Protein AF-A0A2E7IUK5-F1 (afdb_monomer)

Foldseek 3Di:
DQVVLVVVLVVQLVVVCCQQQPFDDQQDLVNLVVQLVVCVVLVNDNVVSVVLSVVRNPWPSAKWKKKKFFDWDPPQVVLVVLVVVLCVVLQVLQVSNNKAWPDKDADDDDDPDDDPDDDDPPGGIMTIIMHRTSVSVSVSCVVQRPDPSVVSNVNTTPDMDIDIGDPDDDDDPDSNVSSVVSVVSSVVVVVVD

pLDDT: mean 91.13, std 7.03, range [60.56, 98.31]

Mean predicted aligned error: 4.93 Å

Sequence (193 aa):
MTLPIWVTAVLCYMLFWLWYARPRRKITLQEADDFLAWATSQGVEPERASGLRDFFAKDDGRDFVMVNLIKLKSPARESGAQLAAYQKIFLGQLLRKAGHPILVARRSGANIEHVNCEQHSDWAAMGAIRYRSRRDLLEILPATLGSEHHQLKLDAVASTIAFPASQWFMLGGPKLAAALATLLLACVAELLI

Radius of gyration: 20.3 Å; Cα contacts (8 Å, |Δi|>4): 237; chains: 1; bounding box: 50×39×60 Å

Structure (mmCIF, N/CA/C/O backbone):
data_AF-A0A2E7IUK5-F1
#
_entry.id   AF-A0A2E7IUK5-F1
#
loop_
_atom_site.group_PDB
_atom_site.id
_atom_site.type_symbol
_atom_site.label_atom_id
_atom_site.label_alt_id
_atom_site.label_comp_id
_atom_site.label_asym_id
_atom_site.label_entity_id
_atom_site.label_seq_id
_atom_site.pdbx_PDB_ins_code
_atom_site.Cartn_x
_atom_site.Cartn_y
_atom_site.Cartn_z
_atom_site.occupancy
_atom_site.B_iso_or_equiv
_atom_site.auth_seq_id
_atom_site.auth_comp_id
_atom_site.auth_asym_id
_atom_site.auth_atom_id
_atom_site.pdbx_PDB_model_num
ATOM 1 N N . MET A 1 1 ? 21.295 2.237 -35.800 1.00 69.69 1 MET A N 1
ATOM 2 C CA . MET A 1 1 ? 22.101 2.186 -34.555 1.00 69.69 1 MET A CA 1
ATOM 3 C C . MET A 1 1 ? 21.181 2.195 -33.324 1.00 69.69 1 MET A C 1
ATOM 5 O O . MET A 1 1 ? 21.416 2.941 -32.386 1.00 69.69 1 MET A O 1
ATOM 9 N N . THR A 1 2 ? 20.133 1.358 -33.307 1.00 89.06 2 THR A N 1
ATOM 10 C CA . THR A 1 2 ? 19.002 1.488 -32.360 1.00 89.06 2 THR A CA 1
ATOM 11 C C . THR A 1 2 ? 18.989 0.425 -31.258 1.00 89.06 2 THR A C 1
ATOM 13 O O . THR A 1 2 ? 18.346 0.613 -30.230 1.00 89.06 2 THR A O 1
ATOM 16 N N . LEU A 1 3 ? 19.776 -0.652 -31.397 1.00 94.44 3 LEU A N 1
ATOM 17 C CA . LEU A 1 3 ? 19.934 -1.693 -30.371 1.00 94.44 3 LEU A CA 1
ATOM 18 C C . LEU A 1 3 ? 20.251 -1.138 -28.962 1.00 94.44 3 LEU A C 1
ATOM 20 O O . LEU A 1 3 ? 19.637 -1.616 -28.007 1.00 94.44 3 LEU A O 1
ATOM 24 N N . PRO A 1 4 ? 21.125 -0.121 -28.788 1.00 96.56 4 PRO A N 1
ATOM 25 C CA . PRO A 1 4 ? 21.388 0.444 -27.464 1.00 96.56 4 PRO A CA 1
ATOM 26 C C . PRO A 1 4 ? 20.149 1.056 -26.795 1.00 96.56 4 PRO A C 1
ATOM 28 O O . PRO A 1 4 ? 19.997 0.917 -25.585 1.00 96.56 4 PRO A O 1
ATOM 31 N N . ILE A 1 5 ? 19.243 1.682 -27.560 1.00 96.62 5 ILE A N 1
ATOM 32 C CA . ILE A 1 5 ? 17.997 2.268 -27.031 1.00 96.62 5 ILE A CA 1
ATOM 33 C C . ILE A 1 5 ? 17.138 1.172 -26.403 1.00 96.62 5 ILE A C 1
ATOM 35 O O . ILE A 1 5 ? 16.718 1.279 -25.250 1.00 96.62 5 ILE A O 1
ATOM 39 N N . TRP A 1 6 ? 16.924 0.092 -27.151 1.00 97.56 6 TRP A N 1
ATOM 40 C CA . TRP A 1 6 ? 16.094 -1.027 -26.722 1.00 97.56 6 TRP A CA 1
ATOM 41 C C . TRP A 1 6 ? 16.699 -1.775 -25.531 1.00 97.56 6 TRP A C 1
ATOM 43 O O . TRP A 1 6 ? 15.984 -2.089 -24.579 1.00 97.56 6 TRP A O 1
ATOM 53 N N . VAL A 1 7 ? 18.020 -1.991 -25.525 1.00 97.94 7 VAL A N 1
ATOM 54 C CA . VAL A 1 7 ? 18.728 -2.575 -24.372 1.00 97.94 7 VAL A CA 1
ATOM 55 C C . VAL A 1 7 ? 18.556 -1.696 -23.132 1.00 97.94 7 VAL A C 1
ATOM 57 O O . VAL A 1 7 ? 18.185 -2.205 -22.073 1.00 97.94 7 VAL A O 1
ATOM 60 N N . THR A 1 8 ? 18.754 -0.380 -23.251 1.00 97.25 8 THR A N 1
ATOM 61 C CA . THR A 1 8 ? 18.563 0.550 -22.130 1.00 97.25 8 THR A CA 1
ATOM 62 C C . THR A 1 8 ? 17.119 0.532 -21.625 1.00 97.25 8 THR A C 1
ATOM 64 O O . THR A 1 8 ? 16.906 0.454 -20.416 1.00 97.25 8 THR A O 1
ATOM 67 N N . ALA A 1 9 ? 16.121 0.521 -22.511 1.00 97.81 9 ALA A N 1
ATOM 68 C CA . ALA A 1 9 ? 14.712 0.462 -22.119 1.00 97.81 9 ALA A CA 1
ATOM 69 C C . ALA A 1 9 ? 14.380 -0.812 -21.321 1.00 97.81 9 ALA A C 1
ATOM 71 O O . ALA A 1 9 ? 13.738 -0.737 -20.268 1.00 97.81 9 ALA A O 1
ATOM 72 N N . VAL A 1 10 ? 14.875 -1.971 -21.774 1.00 97.88 10 VAL A N 1
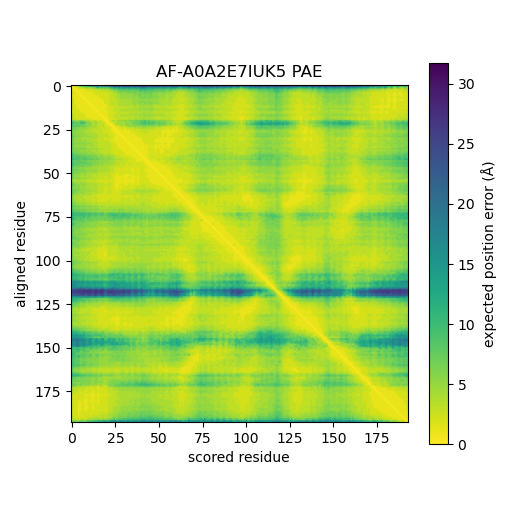ATOM 73 C CA . VAL A 1 10 ? 14.720 -3.251 -21.064 1.00 97.88 10 VAL A CA 1
ATOM 74 C C . VAL A 1 10 ? 15.382 -3.198 -19.689 1.00 97.88 10 VAL A C 1
ATOM 76 O O . VAL A 1 10 ? 14.762 -3.594 -18.702 1.00 97.88 10 VAL A O 1
ATOM 79 N N . LEU A 1 11 ? 16.607 -2.671 -19.592 1.00 98.00 11 LEU A N 1
ATOM 80 C CA . LEU A 1 11 ? 17.315 -2.542 -18.315 1.00 98.00 11 LEU A CA 1
ATOM 81 C C . LEU A 1 11 ? 16.581 -1.607 -17.342 1.00 98.00 11 LEU A C 1
ATOM 83 O O . LEU A 1 11 ? 16.433 -1.945 -16.166 1.00 98.00 11 LEU A O 1
ATOM 87 N N . CYS A 1 12 ? 16.067 -0.472 -17.823 1.00 97.56 12 CYS A N 1
ATOM 88 C CA . CYS A 1 12 ? 15.278 0.461 -17.018 1.00 97.56 12 CYS A CA 1
ATOM 89 C C . CYS A 1 12 ? 14.005 -0.196 -16.470 1.00 97.56 12 CYS A C 1
ATOM 91 O O . CYS A 1 12 ? 13.731 -0.108 -15.269 1.00 97.56 12 CYS A O 1
ATOM 93 N N . TYR A 1 13 ? 13.245 -0.892 -17.320 1.00 97.81 13 TYR A N 1
ATOM 94 C CA . TYR A 1 13 ? 12.043 -1.593 -16.875 1.00 97.81 13 TYR A CA 1
ATOM 95 C C . TYR A 1 13 ? 12.373 -2.748 -15.920 1.00 97.81 13 TYR A C 1
ATOM 97 O O . TYR A 1 13 ? 11.686 -2.932 -14.914 1.00 97.81 13 TYR A O 1
ATOM 105 N N . MET A 1 14 ? 13.452 -3.492 -16.174 1.00 97.00 14 MET A N 1
ATOM 106 C CA . MET A 1 14 ? 13.904 -4.573 -15.298 1.00 97.00 14 MET A CA 1
ATOM 107 C C . MET A 1 14 ? 14.284 -4.051 -13.907 1.00 97.00 14 MET A C 1
ATOM 109 O O . MET A 1 14 ? 13.892 -4.653 -12.907 1.00 97.00 14 MET A O 1
ATOM 113 N N . LEU A 1 15 ? 14.976 -2.910 -13.818 1.00 96.56 15 LEU A N 1
ATOM 114 C CA . LEU A 1 15 ? 15.301 -2.272 -12.540 1.00 96.56 15 LEU A CA 1
ATOM 115 C C . LEU A 1 15 ? 14.032 -1.868 -11.774 1.00 96.56 15 LEU A C 1
ATOM 117 O O . LEU A 1 15 ? 13.905 -2.160 -10.582 1.00 96.56 15 LEU A O 1
ATOM 121 N N . PHE A 1 16 ? 13.064 -1.259 -12.466 1.00 96.94 16 PHE A N 1
ATOM 122 C CA . PHE A 1 16 ? 11.757 -0.949 -11.888 1.00 96.94 16 PHE A CA 1
ATOM 123 C C . PHE A 1 16 ? 11.044 -2.216 -11.394 1.00 96.94 16 PHE A C 1
ATOM 125 O O . PHE A 1 16 ? 10.543 -2.247 -10.270 1.00 96.94 16 PHE A O 1
ATOM 132 N N . TRP A 1 17 ? 11.020 -3.280 -12.197 1.00 95.56 17 TRP A N 1
ATOM 133 C CA . TRP A 1 17 ? 10.357 -4.535 -11.854 1.00 95.56 17 TRP A CA 1
ATOM 134 C C . TRP A 1 17 ? 11.004 -5.208 -10.637 1.00 95.56 17 TRP A C 1
ATOM 136 O O . TRP A 1 17 ? 10.296 -5.655 -9.731 1.00 95.56 17 TRP A O 1
ATOM 146 N N . LEU A 1 18 ? 12.338 -5.209 -10.556 1.00 94.44 18 LEU A N 1
ATOM 147 C CA . LEU A 1 18 ? 13.094 -5.721 -9.408 1.00 94.44 18 LEU A CA 1
ATOM 148 C C . LEU A 1 18 ? 12.822 -4.928 -8.124 1.00 94.44 18 LEU A C 1
ATOM 150 O O . LEU A 1 18 ? 12.870 -5.485 -7.029 1.00 94.44 18 LEU A O 1
ATOM 154 N N . TRP A 1 19 ? 12.508 -3.641 -8.220 1.00 94.44 19 TRP A N 1
ATOM 155 C CA . TRP A 1 19 ? 12.054 -2.874 -7.064 1.00 94.44 19 TRP A CA 1
ATOM 156 C C . TRP A 1 19 ? 10.575 -3.154 -6.734 1.00 94.44 19 TRP A C 1
ATOM 158 O O . TRP A 1 19 ? 10.229 -3.419 -5.579 1.00 94.44 19 TRP A O 1
ATOM 168 N N . TYR A 1 20 ? 9.697 -3.154 -7.739 1.00 94.62 20 TYR A N 1
ATOM 169 C CA . TYR A 1 20 ? 8.245 -3.146 -7.549 1.00 94.62 20 TYR A CA 1
ATOM 170 C C . TYR A 1 20 ? 7.632 -4.527 -7.265 1.00 94.62 20 TYR A C 1
ATOM 172 O O . TYR A 1 20 ? 6.679 -4.649 -6.489 1.00 94.62 20 TYR A O 1
ATOM 180 N N . ALA A 1 21 ? 8.149 -5.572 -7.912 1.00 89.81 21 ALA A N 1
ATOM 181 C CA . ALA A 1 21 ? 7.545 -6.904 -7.957 1.00 89.81 21 ALA A CA 1
ATOM 182 C C . ALA A 1 21 ? 8.407 -8.004 -7.327 1.00 89.81 21 ALA A C 1
ATOM 184 O O . ALA A 1 21 ? 7.936 -9.135 -7.216 1.00 89.81 21 ALA A O 1
ATOM 185 N N . ARG A 1 22 ? 9.642 -7.696 -6.910 1.00 88.94 22 ARG A N 1
ATOM 186 C CA . ARG A 1 22 ? 10.551 -8.693 -6.336 1.00 88.94 22 ARG A CA 1
ATOM 187 C C . ARG A 1 22 ? 9.910 -9.404 -5.137 1.00 88.94 22 ARG A C 1
ATOM 189 O O . ARG A 1 22 ? 9.562 -8.731 -4.160 1.00 88.94 22 ARG A O 1
ATOM 196 N N . PRO A 1 23 ? 9.810 -10.747 -5.179 1.00 86.38 23 PRO A N 1
ATOM 197 C CA . PRO A 1 23 ? 9.332 -11.533 -4.055 1.00 86.38 23 PRO A CA 1
ATOM 198 C C . PRO A 1 23 ? 10.179 -11.295 -2.807 1.00 86.38 23 PRO A C 1
ATOM 200 O O . PRO A 1 23 ? 11.403 -11.143 -2.870 1.00 86.38 23 PRO A O 1
ATOM 203 N N . ARG A 1 24 ? 9.515 -11.273 -1.656 1.00 92.62 24 ARG A N 1
ATOM 204 C CA . ARG A 1 24 ? 10.144 -11.113 -0.343 1.00 92.62 24 ARG A CA 1
ATOM 205 C C . ARG A 1 24 ? 10.179 -12.459 0.372 1.00 92.62 24 ARG A C 1
ATOM 207 O O . ARG A 1 24 ? 9.406 -13.359 0.051 1.00 92.62 24 ARG A O 1
ATOM 214 N N . ARG A 1 25 ? 11.078 -12.597 1.353 1.00 94.19 25 ARG A N 1
ATOM 215 C CA . ARG A 1 25 ? 11.105 -13.777 2.225 1.00 94.19 25 ARG A CA 1
ATOM 216 C C . ARG A 1 25 ? 9.781 -13.861 2.980 1.00 94.19 25 ARG A C 1
ATOM 218 O O . ARG A 1 25 ? 9.426 -12.899 3.667 1.00 94.19 25 ARG A O 1
ATOM 225 N N . LYS A 1 26 ? 9.113 -15.010 2.888 1.00 96.12 26 LYS A N 1
ATOM 226 C CA . LYS A 1 26 ? 7.876 -15.281 3.626 1.00 96.12 26 LYS A CA 1
ATOM 227 C C . LYS A 1 26 ? 8.079 -15.145 5.127 1.00 96.12 26 LYS A C 1
ATOM 229 O O . LYS A 1 26 ? 9.169 -15.456 5.608 1.00 96.12 26 LYS A O 1
ATOM 234 N N . ILE A 1 27 ? 7.074 -14.645 5.834 1.00 97.44 27 ILE A N 1
ATOM 235 C CA . ILE A 1 27 ? 7.056 -14.579 7.300 1.00 97.44 27 ILE A CA 1
ATOM 236 C C . ILE A 1 27 ? 7.058 -15.996 7.879 1.00 97.44 27 ILE A C 1
ATOM 238 O O . ILE A 1 27 ? 6.288 -16.850 7.442 1.00 97.44 27 ILE A O 1
ATOM 242 N N . THR A 1 28 ? 7.971 -16.265 8.813 1.00 97.19 28 THR A N 1
ATOM 243 C CA . THR A 1 28 ? 8.010 -17.533 9.549 1.00 97.19 28 THR A CA 1
ATOM 244 C C . THR A 1 28 ? 6.999 -17.512 10.691 1.00 97.19 28 THR A C 1
ATOM 246 O O . THR A 1 28 ? 6.595 -16.449 11.158 1.00 97.19 28 THR A O 1
ATOM 249 N N . LEU A 1 29 ? 6.611 -18.692 11.182 1.00 96.88 29 LEU A N 1
ATOM 250 C CA . LEU A 1 29 ? 5.745 -18.783 12.361 1.00 96.88 29 LEU A CA 1
ATOM 251 C C . LEU A 1 29 ? 6.373 -18.086 13.573 1.00 96.88 29 LEU A C 1
ATOM 253 O O . LEU A 1 29 ? 5.691 -17.313 14.231 1.00 96.88 29 LEU A O 1
ATOM 257 N N . GLN A 1 30 ? 7.684 -18.258 13.772 1.00 97.44 30 GLN A N 1
ATOM 258 C CA . GLN A 1 30 ? 8.420 -17.562 14.827 1.00 97.44 30 GLN A CA 1
ATOM 259 C C . GLN A 1 30 ? 8.288 -16.040 14.706 1.00 97.44 30 GLN A C 1
ATOM 261 O O . GLN A 1 30 ? 7.939 -15.385 15.673 1.00 97.44 30 GLN A O 1
ATOM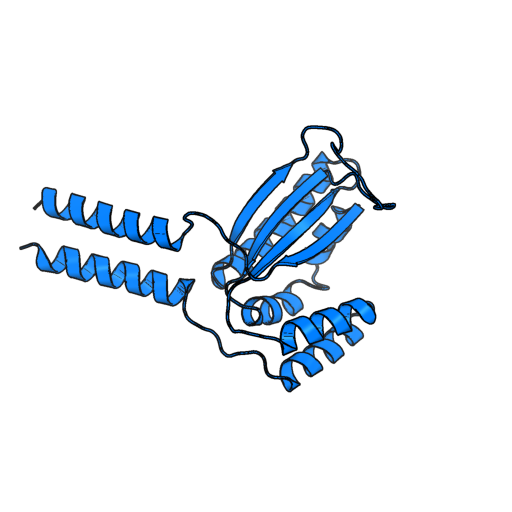 266 N N . GLU A 1 31 ? 8.493 -15.470 13.514 1.00 97.25 31 GLU A N 1
ATOM 267 C CA . GLU A 1 31 ? 8.367 -14.020 13.312 1.00 97.25 31 GLU A CA 1
ATOM 268 C C . GLU A 1 31 ? 6.929 -13.518 13.547 1.00 97.25 31 GLU A C 1
ATOM 270 O O . GLU A 1 31 ? 6.732 -12.379 13.971 1.00 97.25 31 GLU A O 1
ATOM 275 N N . ALA A 1 32 ? 5.917 -14.344 13.265 1.00 97.06 32 ALA A N 1
ATOM 276 C CA . ALA A 1 32 ? 4.523 -14.019 13.558 1.00 97.06 32 ALA A CA 1
ATOM 277 C C . ALA A 1 32 ? 4.225 -14.074 15.070 1.00 97.06 32 ALA A C 1
ATOM 279 O O . ALA A 1 32 ? 3.499 -13.221 15.581 1.00 97.06 32 ALA A O 1
ATOM 280 N N . ASP A 1 33 ? 4.803 -15.037 15.787 1.00 97.56 33 ASP A N 1
ATOM 281 C CA . ASP A 1 33 ? 4.674 -15.162 17.242 1.00 97.56 33 ASP A CA 1
ATOM 282 C C . ASP A 1 33 ? 5.441 -14.042 17.971 1.00 97.56 33 ASP A C 1
ATOM 284 O O . ASP A 1 33 ? 4.923 -13.444 18.916 1.00 97.56 33 ASP A O 1
ATOM 288 N N . ASP A 1 34 ? 6.616 -13.659 17.466 1.00 96.31 34 ASP A N 1
ATOM 289 C CA . ASP A 1 34 ? 7.377 -12.499 17.942 1.00 96.31 34 ASP A CA 1
ATOM 290 C C . ASP A 1 34 ? 6.565 -11.205 17.768 1.00 96.31 34 ASP A C 1
ATOM 292 O O . ASP A 1 34 ? 6.541 -10.342 18.651 1.00 96.31 34 ASP A O 1
ATOM 296 N N . PHE A 1 35 ? 5.846 -11.075 16.645 1.00 94.69 35 PHE A N 1
ATOM 297 C CA . PHE A 1 35 ? 4.943 -9.949 16.424 1.00 94.69 35 PHE A CA 1
ATOM 298 C C . PHE A 1 35 ? 3.795 -9.921 17.432 1.00 94.69 35 PHE A C 1
ATOM 300 O O . PHE A 1 35 ? 3.448 -8.843 17.908 1.00 94.69 35 PHE A O 1
ATOM 307 N N . LEU A 1 36 ? 3.203 -11.072 17.764 1.00 95.81 36 LEU A N 1
ATOM 308 C CA . LEU A 1 36 ? 2.146 -11.151 18.772 1.00 95.81 36 LEU A CA 1
ATOM 309 C C . LEU A 1 36 ? 2.649 -10.651 20.127 1.00 95.81 36 LEU A C 1
ATOM 311 O O . LEU A 1 36 ? 2.027 -9.769 20.715 1.00 95.81 36 LEU A O 1
ATOM 315 N N . ALA A 1 37 ? 3.802 -11.154 20.577 1.00 95.31 37 ALA A N 1
ATOM 316 C CA . ALA A 1 37 ? 4.419 -10.722 21.828 1.00 95.31 37 ALA A CA 1
ATOM 317 C C . ALA A 1 37 ? 4.685 -9.209 21.834 1.00 95.31 37 ALA A C 1
ATOM 319 O O . ALA A 1 37 ? 4.345 -8.510 22.794 1.00 95.31 37 ALA A O 1
ATOM 320 N N . TRP A 1 38 ? 5.226 -8.681 20.731 1.00 93.88 38 TRP A N 1
ATOM 321 C CA . TRP A 1 38 ? 5.422 -7.247 20.564 1.00 93.88 38 TRP A CA 1
ATOM 322 C C . TRP A 1 38 ? 4.093 -6.480 20.614 1.00 93.88 38 TRP A C 1
ATOM 324 O O . TRP A 1 38 ? 3.970 -5.533 21.386 1.00 93.88 38 TRP A O 1
ATOM 334 N N . ALA A 1 39 ? 3.072 -6.892 19.865 1.00 92.31 39 ALA A N 1
ATOM 335 C CA . ALA A 1 39 ? 1.783 -6.207 19.811 1.00 92.31 39 ALA A CA 1
ATOM 336 C C . ALA A 1 39 ? 1.101 -6.169 21.189 1.00 92.31 39 ALA A C 1
ATOM 338 O O . ALA A 1 39 ? 0.631 -5.111 21.613 1.00 92.31 39 ALA A O 1
ATOM 339 N N . THR A 1 40 ? 1.117 -7.281 21.926 1.00 93.12 40 THR A N 1
ATOM 340 C CA . THR A 1 40 ? 0.616 -7.342 23.305 1.00 93.12 40 THR A CA 1
ATOM 341 C C . THR A 1 40 ? 1.387 -6.395 24.226 1.00 93.12 40 THR A C 1
ATOM 343 O O . THR A 1 40 ? 0.767 -5.678 25.009 1.00 93.12 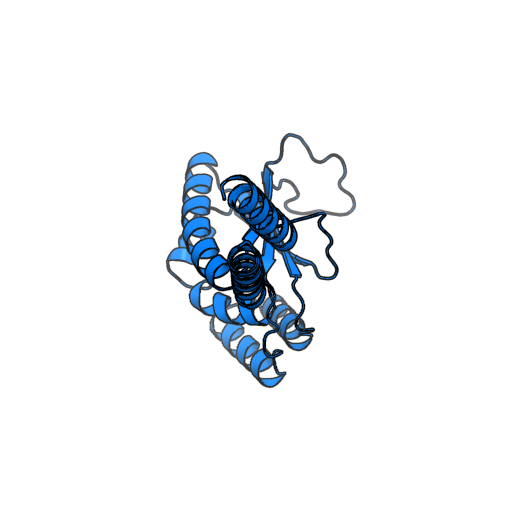40 THR A O 1
ATOM 346 N N . SER A 1 41 ? 2.717 -6.305 24.090 1.00 91.88 41 SER A N 1
ATOM 347 C CA . SER A 1 41 ? 3.535 -5.357 24.870 1.00 91.88 41 SER A CA 1
ATOM 348 C C . SER A 1 41 ? 3.182 -3.887 24.603 1.00 91.88 41 SER A C 1
ATOM 350 O O . SER A 1 41 ? 3.348 -3.042 25.476 1.00 91.88 41 SER A O 1
ATOM 352 N N . GLN A 1 42 ? 2.667 -3.585 23.406 1.00 89.50 42 GLN A N 1
ATOM 353 C CA . GLN A 1 42 ? 2.225 -2.249 22.999 1.00 89.50 42 GLN A CA 1
ATOM 354 C C . GLN A 1 42 ? 0.760 -1.955 23.371 1.00 89.50 42 GLN A C 1
ATOM 356 O O . GLN A 1 42 ? 0.215 -0.937 22.946 1.00 89.50 42 GLN A O 1
ATOM 361 N N . GLY A 1 43 ? 0.089 -2.839 24.119 1.00 89.75 43 GLY A N 1
ATOM 362 C CA . GLY A 1 43 ? -1.315 -2.657 24.502 1.00 89.75 43 GLY A CA 1
ATOM 363 C C . GLY A 1 43 ? -2.299 -2.830 23.342 1.00 89.75 43 GLY A C 1
ATOM 364 O O . GLY A 1 43 ? -3.416 -2.313 23.386 1.00 89.75 43 GLY A O 1
ATOM 365 N N . VAL A 1 44 ? -1.906 -3.530 22.272 1.00 89.25 44 VAL A N 1
ATOM 366 C CA . VAL A 1 44 ? -2.841 -3.922 21.214 1.00 89.25 44 VAL A CA 1
ATOM 367 C C . VAL A 1 44 ? -3.845 -4.909 21.807 1.00 89.25 44 VAL A C 1
ATOM 369 O O . VAL A 1 44 ? -3.452 -5.895 22.423 1.00 89.25 44 VAL A O 1
ATOM 372 N N . GLU A 1 45 ? -5.134 -4.639 21.597 1.00 92.38 45 GLU A N 1
ATOM 373 C CA . GLU A 1 45 ? -6.228 -5.517 22.025 1.00 92.38 45 GLU A CA 1
ATOM 374 C C . GLU A 1 45 ? -5.973 -6.992 21.603 1.00 92.38 45 GLU A C 1
ATOM 376 O O . GLU A 1 45 ? -5.534 -7.215 20.466 1.00 92.38 45 GLU A O 1
ATOM 381 N N . PRO A 1 46 ? -6.169 -7.980 22.506 1.00 92.50 46 PRO A N 1
ATOM 382 C CA . PRO A 1 46 ? -5.784 -9.378 22.283 1.00 92.50 46 PRO A CA 1
ATOM 383 C C . PRO A 1 46 ? -6.348 -10.038 21.019 1.00 92.50 46 PRO A C 1
ATOM 385 O O . PRO A 1 46 ? -5.595 -10.707 20.307 1.00 92.50 46 PRO A O 1
ATOM 388 N N . GLU A 1 47 ? -7.632 -9.857 20.706 1.00 93.06 47 GLU A N 1
ATOM 389 C CA . GLU A 1 47 ? -8.256 -10.434 19.510 1.00 93.06 47 GLU A CA 1
ATOM 390 C C . GLU A 1 47 ? -7.632 -9.856 18.238 1.00 93.06 47 GLU A C 1
ATOM 392 O O . GLU A 1 47 ? -7.254 -10.594 17.324 1.00 93.06 47 GLU A O 1
ATOM 397 N N . ARG A 1 48 ? -7.426 -8.537 18.197 1.00 91.00 48 ARG A N 1
ATOM 398 C CA . ARG A 1 48 ? -6.740 -7.850 17.099 1.00 91.00 48 ARG A CA 1
ATOM 399 C C . ARG A 1 48 ? -5.288 -8.300 16.970 1.00 91.00 48 ARG A C 1
ATOM 401 O O . ARG A 1 48 ? -4.811 -8.480 15.849 1.00 91.00 48 ARG A O 1
ATOM 408 N N . ALA A 1 49 ? -4.575 -8.467 18.082 1.00 93.50 49 ALA A N 1
ATOM 409 C CA . ALA A 1 49 ? -3.192 -8.936 18.076 1.00 93.50 49 ALA A CA 1
ATOM 410 C C . ALA A 1 49 ? -3.097 -10.365 17.514 1.00 93.50 49 ALA A C 1
ATOM 412 O O . ALA A 1 49 ? -2.282 -10.623 16.626 1.00 93.50 49 ALA A O 1
ATOM 413 N N . SER A 1 50 ? -3.991 -11.257 17.952 1.00 95.88 50 SER A N 1
ATOM 414 C CA . SER A 1 50 ? -4.109 -12.630 17.449 1.00 95.88 50 SER A CA 1
ATOM 415 C C . SER A 1 50 ? -4.469 -12.668 15.957 1.00 95.88 50 SER A C 1
ATOM 417 O O . SER A 1 50 ? -3.801 -13.333 15.164 1.00 95.88 50 SER A O 1
ATOM 419 N N . GLY A 1 51 ? -5.446 -11.862 15.529 1.00 95.25 51 GLY A N 1
ATOM 420 C CA . GLY A 1 51 ? -5.836 -11.756 14.122 1.00 95.25 51 GLY A CA 1
ATOM 421 C C . GLY A 1 51 ? -4.702 -11.260 13.216 1.00 95.25 51 GLY A C 1
ATOM 422 O O . GLY A 1 51 ? -4.515 -11.777 12.112 1.00 95.25 51 GLY A O 1
ATOM 423 N N . LEU A 1 52 ? -3.897 -10.298 13.682 1.00 94.31 52 LEU A N 1
ATOM 424 C CA . LEU A 1 52 ? -2.704 -9.841 12.961 1.00 94.31 52 LEU A CA 1
ATOM 425 C C . LEU A 1 52 ? -1.619 -10.919 12.903 1.00 94.31 52 LEU A C 1
ATOM 427 O O . LEU A 1 52 ? -1.018 -11.116 11.846 1.00 94.31 52 LEU A O 1
ATOM 431 N N . ARG A 1 53 ? -1.392 -11.648 14.000 1.00 96.38 53 ARG A N 1
ATOM 432 C CA . ARG A 1 53 ? -0.472 -12.789 14.024 1.00 96.38 53 ARG A CA 1
ATOM 433 C C . ARG A 1 53 ? -0.871 -13.839 12.992 1.00 96.38 53 ARG A C 1
ATOM 435 O O . ARG A 1 53 ? -0.034 -14.257 12.197 1.00 96.38 53 ARG A O 1
ATOM 442 N N . ASP A 1 54 ? -2.144 -14.218 12.935 1.00 97.00 54 ASP A N 1
ATOM 443 C CA . ASP A 1 54 ? -2.640 -15.201 11.967 1.00 97.00 54 ASP A CA 1
ATOM 444 C C . ASP A 1 54 ? -2.560 -14.703 10.523 1.00 97.00 54 ASP A C 1
ATOM 446 O O . ASP A 1 54 ? -2.250 -15.469 9.603 1.00 97.00 54 ASP A O 1
ATOM 450 N N . PHE A 1 55 ? -2.796 -13.408 10.312 1.00 96.75 55 PHE A N 1
ATOM 451 C CA . PHE A 1 55 ? -2.561 -12.773 9.023 1.00 96.75 55 PHE A CA 1
ATOM 452 C C . PHE A 1 55 ? -1.088 -12.883 8.604 1.00 96.75 55 PHE A C 1
ATOM 454 O O . PHE A 1 55 ? -0.809 -13.209 7.449 1.00 96.75 55 PHE A O 1
ATOM 461 N N . PHE A 1 56 ? -0.135 -12.675 9.510 1.00 97.06 56 PHE A N 1
ATOM 462 C CA . PHE A 1 56 ? 1.288 -12.821 9.203 1.00 97.06 56 PHE A CA 1
ATOM 463 C C . PHE A 1 56 ? 1.725 -14.280 9.032 1.00 97.06 56 PHE A C 1
ATOM 465 O O . PHE A 1 56 ? 2.480 -14.574 8.108 1.00 97.06 56 PHE A O 1
ATOM 472 N N . ALA A 1 57 ? 1.197 -15.207 9.831 1.00 97.19 57 ALA A N 1
ATOM 473 C CA . ALA A 1 57 ? 1.497 -16.636 9.734 1.00 97.19 57 ALA A CA 1
ATOM 474 C C . ALA A 1 57 ? 1.070 -17.252 8.387 1.00 97.19 57 ALA A C 1
ATOM 476 O O . ALA A 1 57 ? 1.692 -18.194 7.901 1.00 97.19 57 ALA A O 1
ATOM 477 N N . LYS A 1 58 ? 0.021 -16.709 7.754 1.00 96.12 58 LYS A N 1
ATOM 478 C CA . LYS A 1 58 ? -0.506 -17.170 6.456 1.00 96.12 58 LYS A CA 1
ATOM 479 C C . LYS A 1 58 ? 0.157 -16.489 5.248 1.00 96.12 58 LYS A C 1
ATOM 481 O O . LYS A 1 58 ? -0.486 -16.367 4.205 1.00 96.12 58 LYS A O 1
ATOM 486 N N . ASP A 1 59 ? 1.388 -15.991 5.380 1.00 96.56 59 ASP A N 1
ATOM 487 C CA . ASP A 1 59 ? 2.072 -15.252 4.313 1.00 96.56 59 ASP A CA 1
ATOM 488 C C . ASP A 1 59 ? 2.278 -16.095 3.042 1.00 96.56 59 ASP A C 1
ATOM 490 O O . ASP A 1 59 ? 2.996 -17.098 3.002 1.00 96.56 59 ASP A O 1
ATOM 494 N N . ASP A 1 60 ? 1.647 -15.651 1.962 1.00 93.69 60 ASP A N 1
ATOM 495 C CA . ASP A 1 60 ? 1.723 -16.248 0.633 1.00 93.69 60 ASP A CA 1
ATOM 496 C C . ASP A 1 60 ? 2.784 -15.573 -0.250 1.00 93.69 60 ASP A C 1
ATOM 498 O O . ASP A 1 60 ? 3.043 -16.040 -1.362 1.00 93.69 60 ASP A O 1
ATOM 502 N N . GLY A 1 61 ? 3.437 -14.515 0.247 1.00 92.38 61 GLY A N 1
ATOM 503 C CA . GLY A 1 61 ? 4.414 -13.716 -0.490 1.00 92.38 61 GLY A CA 1
ATOM 504 C C . GLY A 1 61 ? 3.796 -12.833 -1.579 1.00 92.38 61 GLY A C 1
ATOM 505 O O . GLY A 1 61 ? 4.539 -12.265 -2.382 1.00 92.38 61 GLY A O 1
ATOM 506 N N . ARG A 1 62 ? 2.462 -12.730 -1.633 1.00 93.19 62 ARG A N 1
ATOM 507 C CA . ARG A 1 62 ? 1.733 -11.919 -2.614 1.00 93.19 62 ARG A CA 1
ATOM 508 C C . ARG A 1 62 ? 1.421 -10.536 -2.052 1.00 93.19 62 ARG A C 1
ATOM 510 O O . ARG A 1 62 ? 1.550 -10.276 -0.853 1.00 93.19 62 ARG A O 1
ATOM 517 N N . ASP A 1 63 ? 1.017 -9.640 -2.945 1.00 94.62 63 ASP A N 1
ATOM 518 C CA . ASP A 1 63 ? 0.492 -8.350 -2.528 1.00 94.62 63 ASP A CA 1
ATOM 519 C C . ASP A 1 63 ? -0.925 -8.474 -1.966 1.00 94.62 63 ASP A C 1
ATOM 521 O O . ASP A 1 63 ? -1.662 -9.433 -2.203 1.00 94.62 63 ASP A O 1
ATOM 525 N N . PHE A 1 64 ? -1.297 -7.473 -1.182 1.00 96.50 64 PHE A N 1
ATOM 526 C CA . PHE A 1 64 ? -2.638 -7.322 -0.643 1.00 96.50 64 PHE A CA 1
ATOM 527 C C . PHE A 1 64 ? -2.970 -5.835 -0.550 1.00 96.50 64 PHE A C 1
ATOM 529 O O . PHE A 1 64 ? -2.089 -4.969 -0.641 1.00 96.50 64 PHE A O 1
ATOM 536 N N . VAL A 1 65 ? -4.248 -5.535 -0.354 1.00 97.12 65 VAL A N 1
ATOM 537 C CA . VAL A 1 65 ? -4.732 -4.166 -0.196 1.00 97.12 65 VAL A CA 1
ATOM 538 C C . VAL A 1 65 ? -5.284 -3.996 1.203 1.00 97.12 65 VAL A C 1
ATOM 540 O O . VAL A 1 65 ? -6.163 -4.736 1.615 1.00 97.12 65 VAL A O 1
ATOM 543 N N . MET A 1 66 ? -4.799 -3.005 1.939 1.00 97.00 66 MET A N 1
ATOM 544 C CA . MET A 1 66 ? -5.456 -2.573 3.166 1.00 97.00 66 MET A CA 1
ATOM 545 C C . MET A 1 66 ? -6.583 -1.613 2.799 1.00 97.00 66 MET A C 1
ATOM 547 O O . MET A 1 66 ? -6.321 -0.510 2.308 1.00 97.00 66 MET A O 1
ATOM 551 N N . VAL A 1 67 ? -7.821 -2.027 3.043 1.00 96.31 67 VAL A N 1
ATOM 552 C CA . VAL A 1 67 ? -9.005 -1.186 2.868 1.00 96.31 67 VAL A CA 1
ATOM 553 C C . VAL A 1 67 ? -9.284 -0.496 4.189 1.00 96.31 67 VAL A C 1
ATOM 555 O O . VAL A 1 67 ? -9.372 -1.150 5.220 1.00 96.31 67 VAL A O 1
ATOM 558 N N . ASN A 1 68 ? -9.398 0.826 4.156 1.00 94.69 68 ASN A N 1
ATOM 559 C CA . ASN A 1 68 ? -9.657 1.660 5.318 1.00 94.69 68 ASN A CA 1
ATOM 560 C C . ASN A 1 68 ? -10.926 2.464 5.072 1.00 94.69 68 ASN A C 1
ATOM 562 O O . ASN A 1 68 ? -11.019 3.176 4.072 1.00 94.69 68 ASN A O 1
ATOM 566 N N . LEU A 1 69 ? -11.858 2.400 6.012 1.00 92.81 69 LEU A N 1
ATOM 567 C CA . LEU A 1 69 ? -12.976 3.324 6.134 1.00 92.81 69 LEU A CA 1
ATOM 568 C C . LEU A 1 69 ? -12.693 4.240 7.321 1.00 92.81 69 LEU A C 1
ATOM 570 O O . LEU A 1 69 ? -12.248 3.777 8.373 1.00 92.81 69 LEU A O 1
ATOM 574 N N . ILE A 1 70 ? -12.856 5.547 7.129 1.00 91.81 70 ILE A N 1
ATOM 575 C CA . ILE A 1 70 ? -12.397 6.559 8.083 1.00 91.81 70 ILE A CA 1
ATOM 576 C C . ILE A 1 70 ? -13.510 7.571 8.334 1.00 91.81 70 ILE A C 1
ATOM 578 O O . ILE A 1 70 ? -14.077 8.151 7.404 1.00 91.81 70 ILE A O 1
ATOM 582 N N . LYS A 1 71 ? -13.779 7.822 9.614 1.00 91.88 71 LYS A N 1
ATOM 583 C CA . LYS A 1 71 ? -14.570 8.946 10.104 1.00 91.88 71 LYS A CA 1
ATOM 584 C C . LYS A 1 71 ? -13.640 9.907 10.837 1.00 91.88 71 LYS A C 1
ATOM 586 O O . LYS A 1 71 ? -12.906 9.502 11.737 1.00 91.88 71 LYS A O 1
ATOM 591 N N . LEU A 1 72 ? -13.644 11.171 10.429 1.00 91.12 72 LEU A N 1
ATOM 592 C CA . LEU A 1 72 ? -12.833 12.215 11.057 1.00 91.12 72 LEU A CA 1
ATOM 593 C C . LEU A 1 72 ? -13.531 12.767 12.301 1.00 91.12 72 LEU A C 1
ATOM 595 O O . LEU A 1 72 ? -14.761 12.732 12.391 1.00 91.12 72 LEU A O 1
ATOM 599 N N . LYS A 1 73 ? -12.746 13.295 13.241 1.00 92.25 73 LYS A N 1
ATOM 600 C CA . LYS A 1 73 ? -13.269 14.137 14.319 1.00 92.25 73 LYS A CA 1
ATOM 601 C C . LYS A 1 73 ? -13.748 15.482 13.760 1.00 92.25 73 LYS A C 1
ATOM 603 O O . LYS A 1 73 ? -13.392 15.889 12.652 1.00 92.25 73 LYS A O 1
ATOM 608 N N . SER A 1 74 ? -14.589 16.156 14.536 1.00 89.62 74 SER A N 1
ATOM 609 C CA . SER A 1 74 ? -14.979 17.541 14.274 1.00 89.62 74 SER A CA 1
ATOM 610 C C . SER A 1 74 ? -13.969 18.491 14.933 1.00 89.62 74 SER A C 1
ATOM 612 O O . SER A 1 74 ? -13.605 18.234 16.080 1.00 89.62 74 SER A O 1
ATOM 614 N N . PRO A 1 75 ? -13.558 19.590 14.272 1.00 91.69 75 PRO A N 1
ATOM 615 C CA . PRO A 1 75 ? -13.946 20.014 12.925 1.00 91.69 75 PRO A CA 1
ATOM 616 C C . PRO A 1 75 ? -13.185 19.263 11.811 1.00 91.69 75 PRO A C 1
ATOM 618 O O . PRO A 1 75 ? -11.959 19.180 11.793 1.00 91.69 75 PRO A O 1
ATOM 621 N N . ALA A 1 76 ? -13.921 18.781 10.802 1.00 86.75 76 ALA A N 1
ATOM 622 C CA . ALA A 1 76 ? -13.390 17.864 9.785 1.00 86.75 76 ALA A CA 1
ATOM 623 C C . ALA A 1 76 ? -12.228 18.428 8.943 1.00 86.75 76 ALA A C 1
ATOM 625 O O . ALA A 1 76 ? -11.402 17.664 8.443 1.00 86.75 76 ALA A O 1
ATOM 626 N N . ARG A 1 77 ? -12.150 19.754 8.762 1.00 87.81 77 ARG A N 1
ATOM 627 C CA . ARG A 1 77 ? -11.082 20.397 7.978 1.00 87.81 77 ARG A CA 1
ATOM 628 C C . ARG A 1 77 ? -9.717 20.253 8.652 1.00 87.81 77 ARG A C 1
ATOM 630 O O . ARG A 1 77 ? -8.748 19.904 7.983 1.00 87.81 77 ARG A O 1
ATOM 637 N N . GLU A 1 78 ? -9.653 20.504 9.955 1.00 91.19 78 GLU A N 1
ATOM 638 C CA . GLU A 1 78 ? -8.418 20.436 10.745 1.00 91.19 78 GLU A CA 1
ATOM 639 C C . GLU A 1 78 ? -7.981 18.986 10.932 1.00 91.19 78 GLU A C 1
ATOM 641 O O . GLU A 1 78 ? -6.843 18.637 10.615 1.00 91.19 78 GLU A O 1
ATOM 646 N N . SER A 1 79 ? -8.919 18.112 11.307 1.00 90.62 79 SER A N 1
ATOM 647 C CA . SER A 1 79 ? -8.668 16.671 11.379 1.00 90.62 79 SER A CA 1
ATOM 648 C C . SER A 1 79 ? -8.223 16.100 10.028 1.00 90.62 79 SER A C 1
ATOM 650 O O . SER A 1 79 ? -7.321 15.269 9.961 1.00 90.62 79 SER A O 1
ATOM 652 N N . GLY A 1 80 ? -8.788 16.584 8.918 1.00 88.19 80 GLY A N 1
ATOM 653 C CA . GLY A 1 80 ? -8.347 16.212 7.574 1.00 88.19 80 GLY A CA 1
ATOM 654 C C . GLY A 1 80 ? -6.897 16.612 7.285 1.00 88.19 80 GLY A C 1
ATOM 655 O O . GLY A 1 80 ? -6.160 15.832 6.681 1.00 88.19 80 GLY A O 1
ATOM 656 N N . ALA A 1 81 ? -6.463 17.790 7.741 1.00 89.94 81 ALA A N 1
ATOM 657 C CA . ALA A 1 81 ? -5.080 18.244 7.595 1.00 89.94 81 ALA A CA 1
ATOM 658 C C . ALA A 1 81 ? -4.103 17.409 8.443 1.00 89.94 81 ALA A C 1
ATOM 660 O O . ALA A 1 81 ? -3.050 17.010 7.945 1.00 89.94 81 ALA A O 1
ATOM 661 N N . GLN A 1 82 ? -4.473 17.075 9.684 1.00 90.12 82 GLN A N 1
ATOM 662 C CA . GLN A 1 82 ? -3.691 16.185 10.551 1.00 90.12 82 GLN A CA 1
ATOM 663 C C . GLN A 1 82 ? -3.550 14.780 9.948 1.00 90.12 82 GLN A C 1
ATOM 665 O O . GLN A 1 82 ? -2.443 14.239 9.876 1.00 90.12 82 GLN A O 1
ATOM 670 N N . LEU A 1 83 ? -4.647 14.214 9.428 1.00 90.06 83 LEU A N 1
ATOM 671 C CA . LEU A 1 83 ? -4.609 12.916 8.757 1.00 90.06 83 LEU A CA 1
ATOM 672 C C . LEU A 1 83 ? -3.729 12.958 7.502 1.00 90.06 83 LEU A C 1
ATOM 674 O O . LEU A 1 83 ? -2.961 12.026 7.273 1.00 90.06 83 LEU A O 1
ATOM 678 N N . ALA A 1 84 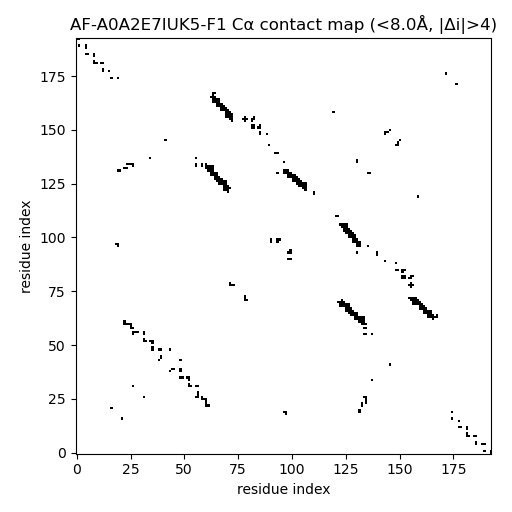? -3.795 14.031 6.711 1.00 88.75 84 ALA A N 1
ATOM 679 C CA . ALA A 1 84 ? -2.946 14.199 5.534 1.00 88.75 84 ALA A CA 1
ATOM 680 C C . ALA A 1 84 ? -1.453 14.286 5.904 1.00 88.75 84 ALA A C 1
ATOM 682 O O . ALA A 1 84 ? -0.612 13.696 5.221 1.00 88.75 84 ALA A O 1
ATOM 683 N N . ALA A 1 85 ? -1.114 14.968 7.003 1.00 89.56 85 ALA A N 1
ATOM 684 C CA . ALA A 1 85 ? 0.254 15.034 7.514 1.00 89.56 85 ALA A CA 1
ATOM 685 C C . ALA A 1 85 ? 0.773 13.646 7.929 1.00 89.56 85 ALA A C 1
ATOM 687 O O . ALA A 1 85 ? 1.861 13.245 7.508 1.00 89.56 85 ALA A O 1
ATOM 688 N N . TYR A 1 86 ? -0.035 12.872 8.661 1.00 88.81 86 TYR A N 1
ATOM 689 C CA . TYR A 1 86 ? 0.270 11.474 8.979 1.00 88.81 86 TYR A CA 1
ATOM 690 C C . TYR A 1 86 ? 0.454 10.626 7.712 1.00 88.81 86 TYR A C 1
ATOM 692 O O . TYR A 1 86 ? 1.453 9.918 7.561 1.00 88.81 86 TYR A O 1
ATOM 700 N N . GLN A 1 87 ? -0.488 10.727 6.769 1.00 89.12 87 GLN A N 1
ATOM 701 C CA . GLN A 1 87 ? -0.463 9.977 5.515 1.00 89.12 87 GLN A CA 1
ATOM 702 C C . GLN A 1 87 ? 0.791 10.272 4.698 1.00 89.12 87 GLN A C 1
ATOM 704 O O . GLN A 1 87 ? 1.361 9.345 4.137 1.00 89.12 87 GLN A O 1
ATOM 709 N N . LYS A 1 88 ? 1.267 11.521 4.653 1.00 88.69 88 LYS A N 1
ATOM 710 C CA . LYS A 1 88 ? 2.501 11.882 3.937 1.00 88.69 88 LYS A CA 1
ATOM 711 C C . LYS A 1 88 ? 3.711 11.099 4.456 1.00 88.69 88 LYS A C 1
ATOM 713 O O . LYS A 1 88 ? 4.497 10.585 3.661 1.00 88.69 88 LYS A O 1
ATO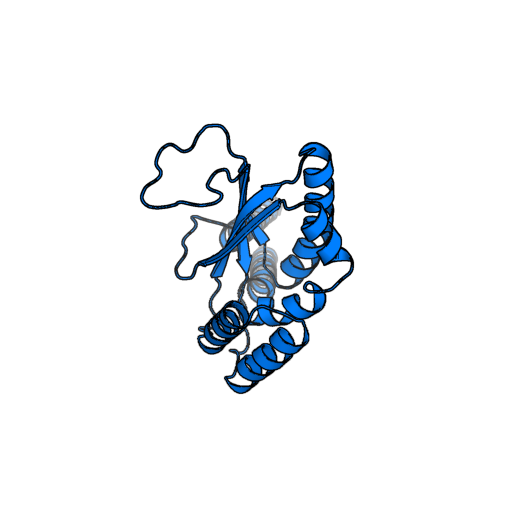M 718 N N . ILE A 1 89 ? 3.844 10.982 5.776 1.00 86.75 89 ILE A N 1
ATOM 719 C CA . ILE A 1 89 ? 4.950 10.262 6.422 1.00 86.75 89 ILE A CA 1
ATOM 720 C C . ILE A 1 89 ? 4.809 8.759 6.176 1.00 86.75 89 ILE A C 1
ATOM 722 O O . ILE A 1 89 ? 5.748 8.104 5.715 1.00 86.75 89 ILE A O 1
ATOM 726 N N . PHE A 1 90 ? 3.611 8.229 6.423 1.00 87.62 90 PHE A N 1
ATOM 727 C CA . PHE A 1 90 ? 3.288 6.821 6.233 1.00 87.62 90 PHE A CA 1
ATOM 728 C C . PHE A 1 90 ? 3.513 6.366 4.779 1.00 87.62 90 PHE A C 1
ATOM 730 O O . PHE A 1 90 ? 4.205 5.379 4.525 1.00 87.62 90 PHE A O 1
ATOM 737 N N . LEU A 1 91 ? 2.994 7.123 3.807 1.00 89.38 91 LEU A N 1
ATOM 738 C CA . LEU A 1 91 ? 3.140 6.833 2.382 1.00 89.38 91 LEU A CA 1
ATOM 739 C C . LEU A 1 91 ? 4.590 6.938 1.912 1.00 89.38 91 LEU A C 1
ATOM 741 O O . LEU A 1 91 ? 4.983 6.183 1.028 1.00 89.38 91 LEU A O 1
ATOM 745 N N . GLY A 1 92 ? 5.406 7.807 2.513 1.00 89.88 92 GLY A N 1
ATOM 746 C CA . GLY A 1 92 ? 6.839 7.863 2.225 1.00 89.88 92 GLY A CA 1
ATOM 747 C C . GLY A 1 92 ? 7.561 6.559 2.581 1.00 89.88 92 GLY A C 1
ATOM 748 O O . GLY A 1 92 ? 8.334 6.035 1.777 1.00 89.88 92 GLY A O 1
ATOM 749 N N . GLN A 1 93 ? 7.283 5.995 3.762 1.00 89.38 93 GLN A N 1
ATOM 750 C CA . GLN A 1 93 ? 7.842 4.699 4.170 1.00 89.38 93 GLN A CA 1
ATOM 751 C C . GLN A 1 93 ? 7.312 3.556 3.299 1.00 89.38 93 GLN A C 1
ATOM 753 O O . GLN A 1 93 ? 8.071 2.682 2.875 1.00 89.38 93 GLN A O 1
ATOM 758 N N . LEU A 1 94 ? 6.016 3.598 2.992 1.00 92.12 94 LEU A N 1
ATOM 759 C CA . LEU A 1 94 ? 5.352 2.601 2.169 1.00 92.12 94 LEU A CA 1
ATOM 760 C C . LEU A 1 94 ? 5.895 2.581 0.732 1.00 92.12 94 LEU A C 1
ATOM 762 O O . LEU A 1 94 ? 6.180 1.506 0.199 1.00 92.12 94 LEU A O 1
ATOM 766 N N . LEU A 1 95 ? 6.099 3.754 0.125 1.00 93.62 95 LEU A N 1
ATOM 767 C CA . LEU A 1 95 ? 6.608 3.882 -1.239 1.00 93.62 95 LEU A CA 1
ATOM 768 C C . LEU A 1 95 ? 8.011 3.295 -1.362 1.00 93.62 95 LEU A C 1
ATOM 770 O O . LEU A 1 95 ? 8.286 2.585 -2.322 1.00 93.62 95 LEU A O 1
ATOM 774 N N . ARG A 1 96 ? 8.881 3.472 -0.360 1.00 92.12 96 ARG A N 1
ATOM 775 C CA . ARG A 1 96 ? 10.208 2.822 -0.341 1.00 92.12 96 ARG A CA 1
ATOM 776 C C . ARG A 1 96 ? 10.119 1.293 -0.416 1.00 92.12 96 ARG A C 1
ATOM 778 O O . ARG A 1 96 ? 11.028 0.659 -0.946 1.00 92.12 96 ARG A O 1
ATOM 785 N N . LYS A 1 97 ? 9.017 0.704 0.060 1.00 93.69 97 LYS A N 1
ATOM 786 C CA . LYS A 1 97 ? 8.709 -0.733 -0.035 1.00 93.69 97 LYS A CA 1
ATOM 787 C C . LYS A 1 97 ? 7.772 -1.083 -1.207 1.00 93.69 97 LYS A C 1
ATOM 789 O O . LYS A 1 97 ? 7.180 -2.159 -1.214 1.00 93.69 97 LYS A O 1
ATOM 794 N N . ALA A 1 98 ? 7.651 -0.196 -2.197 1.00 94.50 98 ALA A N 1
ATOM 795 C CA . ALA A 1 98 ? 6.799 -0.329 -3.383 1.00 94.50 98 ALA A CA 1
ATOM 796 C C . ALA A 1 98 ? 5.291 -0.492 -3.096 1.00 94.50 98 ALA A C 1
ATOM 798 O O . ALA A 1 98 ? 4.538 -1.001 -3.934 1.00 94.50 98 ALA A O 1
ATOM 799 N N . GLY A 1 99 ? 4.832 -0.065 -1.917 1.00 94.56 99 GLY A N 1
ATOM 800 C CA . GLY A 1 99 ? 3.409 0.098 -1.641 1.00 94.56 99 GLY A CA 1
ATOM 801 C C . GLY A 1 99 ? 2.933 1.503 -2.015 1.00 94.56 99 GLY A C 1
ATOM 802 O O . GLY A 1 99 ? 3.713 2.454 -2.041 1.00 94.56 99 GLY A O 1
ATOM 803 N N . HIS A 1 100 ? 1.653 1.643 -2.334 1.00 95.00 100 HIS A N 1
ATOM 804 C CA . HIS A 1 100 ? 1.073 2.913 -2.773 1.00 95.00 100 HIS A CA 1
ATOM 805 C C . HIS A 1 100 ? -0.455 2.892 -2.623 1.00 95.00 100 HIS A C 1
ATOM 807 O O . HIS A 1 100 ? -1.053 1.811 -2.593 1.00 95.00 100 HIS A O 1
ATOM 813 N N . PRO A 1 101 ? -1.119 4.059 -2.550 1.00 94.56 101 PRO A N 1
ATOM 814 C CA . PRO A 1 101 ? -2.570 4.112 -2.661 1.00 94.56 101 PRO A CA 1
ATOM 815 C C . PRO A 1 101 ? -3.019 3.614 -4.039 1.00 94.56 101 PRO A C 1
ATOM 817 O O . PRO A 1 101 ? -2.359 3.872 -5.049 1.00 94.56 101 PRO A O 1
ATOM 820 N N . ILE A 1 102 ? -4.138 2.894 -4.071 1.00 94.50 102 ILE A N 1
ATOM 821 C CA . ILE A 1 102 ? -4.832 2.508 -5.310 1.00 94.50 102 ILE A CA 1
ATOM 822 C C . ILE A 1 102 ? -6.147 3.268 -5.480 1.00 94.50 102 ILE A C 1
ATOM 824 O O . ILE A 1 102 ? -6.562 3.530 -6.602 1.00 94.50 102 ILE A O 1
ATOM 828 N N . LEU A 1 103 ? -6.780 3.650 -4.368 1.00 93.56 103 LEU A N 1
ATOM 829 C CA . LEU A 1 103 ? -8.021 4.410 -4.355 1.00 93.56 103 LEU A CA 1
ATOM 830 C C . LEU A 1 103 ? -8.080 5.263 -3.091 1.00 93.56 103 LEU A C 1
ATOM 832 O O . LEU A 1 103 ? -7.792 4.786 -1.993 1.00 93.56 103 LEU A O 1
ATOM 836 N N . VAL A 1 104 ? -8.489 6.517 -3.251 1.00 92.56 104 VAL A N 1
ATOM 837 C CA . VAL A 1 104 ? -8.889 7.394 -2.152 1.00 92.56 104 VAL A CA 1
ATOM 838 C C . VAL A 1 104 ? -10.192 8.056 -2.568 1.00 92.56 104 VAL A C 1
ATOM 840 O O . VAL A 1 104 ? -10.257 8.673 -3.628 1.00 92.56 104 VAL A O 1
ATOM 843 N N . ALA A 1 105 ? -11.225 7.917 -1.746 1.00 92.19 105 ALA A N 1
ATOM 844 C CA . ALA A 1 105 ? -12.553 8.434 -2.037 1.00 92.19 105 ALA A CA 1
ATOM 845 C C . ALA A 1 105 ? -13.141 9.141 -0.816 1.00 92.19 105 ALA A C 1
ATOM 847 O O . ALA A 1 105 ? -12.856 8.788 0.330 1.00 92.19 105 ALA A O 1
ATOM 848 N N . ARG A 1 106 ? -13.982 10.144 -1.070 1.00 90.25 106 ARG A N 1
ATOM 849 C CA . ARG A 1 106 ? -14.803 10.807 -0.055 1.00 90.25 106 ARG A CA 1
ATOM 850 C C . ARG A 1 106 ? -16.259 10.464 -0.300 1.00 90.25 106 ARG A C 1
ATOM 852 O O . ARG A 1 106 ? -16.682 10.342 -1.447 1.00 90.25 106 ARG A O 1
ATOM 859 N N . ARG A 1 107 ? -17.014 10.326 0.782 1.00 88.00 107 ARG A N 1
ATOM 860 C CA . ARG A 1 107 ? -18.459 10.139 0.724 1.00 88.00 107 ARG A CA 1
ATOM 861 C C . ARG A 1 107 ? -19.115 11.371 0.099 1.00 88.00 107 ARG A C 1
ATOM 863 O O . ARG A 1 107 ? -18.793 12.495 0.475 1.00 88.00 107 ARG A O 1
ATOM 870 N N . SER A 1 108 ? -20.028 11.142 -0.839 1.00 90.38 108 SER A N 1
ATOM 871 C CA . SER A 1 108 ? -20.770 12.191 -1.554 1.00 90.38 108 SER A CA 1
ATOM 872 C C . SER A 1 108 ? -22.269 12.220 -1.233 1.00 90.38 108 SER A C 1
ATOM 874 O O . SER A 1 108 ? -22.958 13.138 -1.660 1.00 90.38 108 SER A O 1
ATOM 876 N N . GLY A 1 109 ? -22.784 11.247 -0.478 1.00 87.62 109 GLY A N 1
ATOM 877 C CA . GLY A 1 109 ? -24.209 11.130 -0.160 1.00 87.62 109 GLY A CA 1
ATOM 878 C C . GLY A 1 109 ? -24.465 10.230 1.044 1.00 87.62 109 GLY A C 1
ATOM 879 O O . GLY A 1 109 ? -23.527 9.863 1.747 1.00 87.62 109 GLY A O 1
ATOM 880 N N . ALA A 1 110 ? -25.726 9.890 1.310 1.00 85.00 110 ALA A N 1
ATOM 881 C CA . ALA A 1 110 ? -26.092 8.924 2.348 1.00 85.00 110 ALA A CA 1
ATOM 882 C C . ALA A 1 110 ? -25.719 7.482 1.948 1.00 85.00 110 ALA A C 1
ATOM 884 O O . ALA A 1 110 ? -25.424 7.209 0.784 1.00 85.00 110 ALA A O 1
ATOM 885 N N . ASN A 1 111 ? -25.738 6.558 2.912 1.00 84.56 111 ASN A N 1
ATOM 886 C CA . ASN A 1 111 ? -25.631 5.133 2.602 1.00 84.56 111 ASN A CA 1
ATOM 887 C C . ASN A 1 111 ? -26.846 4.710 1.770 1.00 84.56 111 ASN A C 1
ATOM 889 O O . ASN A 1 111 ? -27.976 4.988 2.159 1.00 84.56 111 ASN A O 1
ATOM 893 N N . ILE A 1 112 ? -26.601 4.052 0.636 1.00 85.56 112 ILE A N 1
ATOM 894 C CA . ILE A 1 112 ? -27.666 3.540 -0.239 1.00 85.56 112 ILE A CA 1
ATOM 895 C C . ILE A 1 112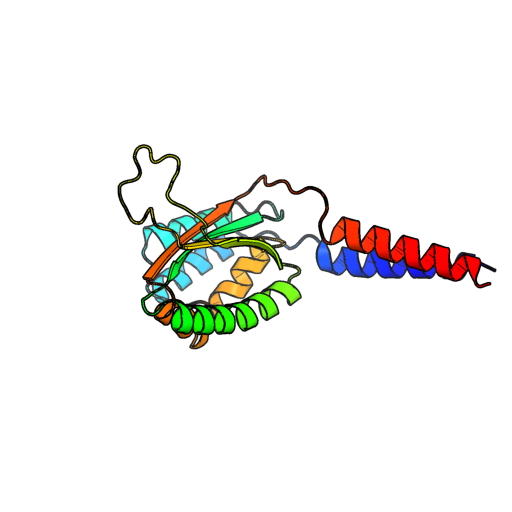 ? -28.309 2.294 0.382 1.00 85.56 112 ILE A C 1
ATOM 897 O O . ILE A 1 112 ? -29.520 2.123 0.315 1.00 85.56 112 ILE A O 1
ATOM 901 N N . GLU A 1 113 ? -27.500 1.447 1.018 1.00 83.31 113 GLU A N 1
ATOM 902 C CA . GLU A 1 113 ? -27.935 0.210 1.657 1.00 83.31 113 GLU A CA 1
ATOM 903 C C . GLU A 1 113 ? -27.200 0.011 2.984 1.00 83.31 113 GLU A C 1
ATOM 905 O O . GLU A 1 113 ? -26.036 0.398 3.138 1.00 83.31 113 GLU A O 1
ATOM 910 N N . HIS A 1 114 ? -27.904 -0.579 3.952 1.00 79.50 114 HIS A N 1
ATOM 911 C CA . HIS A 1 114 ? -27.370 -0.884 5.268 1.00 79.50 114 HIS A CA 1
ATOM 912 C C . HIS A 1 114 ? -28.107 -2.081 5.881 1.00 79.50 114 HIS A C 1
ATOM 914 O O . HIS A 1 114 ? -29.184 -1.931 6.451 1.00 79.50 114 HIS A O 1
ATOM 920 N N . VAL A 1 115 ? -27.542 -3.280 5.734 1.00 81.31 115 VAL A N 1
ATOM 921 C CA . VAL A 1 115 ? -28.139 -4.531 6.227 1.00 81.31 115 VAL A CA 1
ATOM 922 C C . VAL A 1 115 ? -27.267 -5.081 7.350 1.00 81.31 115 VAL A C 1
ATOM 924 O O . VAL A 1 115 ? -26.091 -5.361 7.131 1.00 81.31 115 VAL A O 1
ATOM 927 N N . ASN A 1 116 ? -27.836 -5.223 8.551 1.00 82.19 116 ASN A N 1
ATOM 928 C CA . ASN A 1 116 ? -27.172 -5.778 9.741 1.00 82.19 116 ASN A CA 1
ATOM 929 C C . ASN A 1 116 ? -25.819 -5.125 10.093 1.00 82.19 116 ASN A C 1
ATOM 931 O O . ASN A 1 116 ? -24.896 -5.793 10.556 1.00 82.19 116 ASN A O 1
ATOM 935 N N . CYS A 1 117 ? -25.684 -3.816 9.881 1.00 69.88 117 CYS A N 1
ATOM 936 C CA . CYS A 1 117 ? -24.568 -3.037 10.410 1.00 69.88 117 CYS A CA 1
ATOM 937 C C . CYS A 1 117 ? -25.132 -2.049 11.431 1.00 69.88 117 CYS A C 1
ATOM 939 O O . CYS A 1 117 ? -25.916 -1.175 11.087 1.00 69.88 117 CYS A O 1
ATOM 941 N N . GLU A 1 118 ? -24.781 -2.195 12.705 1.00 62.53 118 GLU A N 1
ATOM 942 C CA . GLU A 1 118 ? -25.404 -1.401 13.777 1.00 62.53 118 GLU A CA 1
ATOM 943 C C . GLU A 1 118 ? -24.490 -0.301 14.340 1.00 62.53 118 GLU A C 1
ATOM 945 O O . GLU A 1 118 ? -24.922 0.487 15.177 1.00 62.53 118 GLU A O 1
ATOM 950 N N . GLN A 1 119 ? -23.240 -0.167 13.866 1.00 60.56 119 GLN A N 1
ATOM 951 C CA . GLN A 1 119 ? -22.304 0.834 14.399 1.00 60.56 119 GLN A CA 1
ATOM 952 C C . GLN A 1 119 ? -21.456 1.543 13.330 1.00 60.56 119 GLN A C 1
ATOM 954 O O . GLN A 1 119 ? -20.866 0.928 12.447 1.00 60.56 119 GLN A O 1
ATOM 959 N N . HIS A 1 120 ? -21.358 2.873 13.464 1.00 62.78 120 HIS A N 1
ATOM 960 C CA . HIS A 1 120 ? -20.442 3.767 12.735 1.00 62.78 120 HIS A CA 1
ATOM 961 C C . HIS A 1 120 ? -20.483 3.707 11.199 1.00 62.78 120 HIS A C 1
ATOM 963 O O . HIS A 1 120 ? -19.477 3.931 10.538 1.00 62.78 120 HIS A O 1
ATOM 969 N N . SER A 1 121 ? -21.661 3.525 10.614 1.00 68.25 121 SER A N 1
ATOM 970 C CA . SER A 1 121 ? -21.865 3.440 9.162 1.00 68.25 121 SER A CA 1
ATOM 971 C C . SER A 1 121 ? -21.646 4.739 8.379 1.00 68.25 121 SER A C 1
ATOM 973 O O . SER A 1 121 ? -21.686 4.744 7.148 1.00 68.25 121 SER A O 1
ATOM 975 N N . ASP A 1 122 ? -21.419 5.854 9.074 1.00 79.12 122 ASP A N 1
ATOM 976 C CA . ASP A 1 122 ? -21.197 7.170 8.475 1.00 79.12 122 ASP A CA 1
ATOM 977 C C . ASP A 1 122 ? -19.721 7.451 8.196 1.00 79.12 122 ASP A C 1
ATOM 979 O O . ASP A 1 122 ? -19.137 8.421 8.690 1.00 79.12 122 ASP A O 1
ATOM 983 N N . TRP A 1 123 ? -19.102 6.572 7.411 1.00 87.94 123 TRP A N 1
ATOM 984 C CA . TRP A 1 123 ? -17.723 6.733 6.963 1.00 87.94 123 TRP A CA 1
ATOM 985 C C . TRP A 1 123 ? -17.611 7.933 6.022 1.00 87.94 123 TRP A C 1
ATOM 987 O O . TRP A 1 123 ? -18.279 7.992 4.992 1.00 87.94 123 TRP A O 1
ATOM 997 N N . ALA A 1 124 ? -16.752 8.893 6.360 1.00 87.88 124 ALA A N 1
ATOM 998 C CA . ALA A 1 124 ? -16.563 10.106 5.565 1.00 87.88 124 ALA A CA 1
ATOM 999 C C . ALA A 1 124 ? -15.620 9.878 4.372 1.00 87.88 124 ALA A C 1
ATOM 1001 O O . ALA A 1 124 ? -15.710 10.573 3.357 1.00 87.88 124 ALA A O 1
ATOM 1002 N N . ALA A 1 125 ? -14.702 8.917 4.493 1.00 90.38 125 ALA A N 1
ATOM 1003 C CA . ALA A 1 125 ? -13.710 8.615 3.474 1.00 90.38 125 ALA A CA 1
ATOM 1004 C C . ALA A 1 125 ? -13.339 7.127 3.437 1.00 90.38 125 ALA A C 1
ATOM 1006 O O . ALA A 1 125 ? -13.439 6.416 4.438 1.00 90.38 125 ALA A O 1
ATOM 1007 N N . MET A 1 126 ? -12.847 6.697 2.276 1.00 92.56 126 MET A N 1
ATOM 1008 C CA . MET A 1 126 ? -12.243 5.391 2.037 1.00 92.56 126 MET A CA 1
ATOM 1009 C C . MET A 1 126 ? -10.813 5.578 1.517 1.00 92.56 126 MET A C 1
ATOM 1011 O O . MET A 1 126 ? -10.560 6.433 0.666 1.00 92.56 126 MET A O 1
ATOM 1015 N N . GLY A 1 127 ? -9.887 4.744 1.985 1.00 93.88 127 GLY A N 1
ATOM 1016 C CA . GLY A 1 127 ? -8.559 4.586 1.400 1.00 93.88 127 GLY A CA 1
ATOM 1017 C C . GLY A 1 127 ? -8.221 3.115 1.187 1.00 93.88 127 GLY A C 1
ATOM 1018 O O . GLY A 1 127 ? -8.274 2.327 2.127 1.00 93.88 127 GLY A O 1
ATOM 1019 N N . ALA A 1 128 ? -7.827 2.752 -0.027 1.00 95.62 128 ALA A N 1
ATOM 1020 C CA . ALA A 1 128 ? -7.311 1.432 -0.356 1.00 95.62 128 ALA A CA 1
ATOM 1021 C C . ALA A 1 128 ? -5.819 1.547 -0.683 1.00 95.62 128 ALA A C 1
ATOM 1023 O O . ALA A 1 128 ? -5.420 2.271 -1.601 1.00 95.62 128 ALA A O 1
ATOM 1024 N N . ILE A 1 129 ? -4.992 0.857 0.098 1.00 95.81 129 ILE A N 1
ATOM 1025 C CA . ILE A 1 129 ? -3.534 0.970 0.059 1.00 95.81 129 ILE A CA 1
ATOM 1026 C C . ILE A 1 129 ? -2.929 -0.387 -0.280 1.00 95.81 129 ILE A C 1
ATOM 1028 O O . ILE A 1 129 ? -3.080 -1.336 0.486 1.00 95.81 129 ILE A O 1
ATOM 1032 N N . ARG A 1 130 ? -2.212 -0.483 -1.400 1.00 96.06 130 ARG A N 1
ATOM 1033 C CA . ARG A 1 130 ? -1.477 -1.694 -1.771 1.00 96.06 130 ARG A CA 1
ATOM 1034 C C . ARG A 1 130 ? -0.198 -1.807 -0.947 1.00 96.06 130 ARG A C 1
ATOM 1036 O O . ARG A 1 130 ? 0.604 -0.873 -0.908 1.00 96.06 130 ARG A O 1
ATOM 1043 N N . TYR A 1 131 ? 0.047 -3.000 -0.421 1.00 95.38 131 TYR A N 1
ATOM 1044 C CA . TYR A 1 131 ? 1.344 -3.434 0.089 1.00 95.38 131 TYR A CA 1
ATOM 1045 C C . TYR A 1 131 ? 1.891 -4.521 -0.824 1.00 95.38 131 TYR A C 1
ATOM 1047 O O . TYR A 1 131 ? 1.166 -5.439 -1.195 1.00 95.38 131 TYR A O 1
ATOM 1055 N N . ARG A 1 132 ? 3.179 -4.446 -1.171 1.00 94.88 132 ARG A N 1
ATOM 1056 C CA . ARG A 1 132 ? 3.824 -5.459 -2.018 1.00 94.88 132 ARG A CA 1
ATOM 1057 C C . ARG A 1 132 ? 3.862 -6.844 -1.354 1.00 94.88 132 ARG A C 1
ATOM 1059 O O . ARG A 1 132 ? 3.849 -7.835 -2.073 1.00 94.88 132 ARG A O 1
ATOM 1066 N N . SER A 1 133 ? 3.925 -6.914 -0.022 1.00 95.19 133 SER A N 1
ATOM 1067 C CA . SER A 1 133 ? 3.924 -8.167 0.745 1.00 95.19 133 SER A CA 1
ATOM 1068 C C . SER A 1 133 ? 3.503 -7.947 2.201 1.00 95.19 133 SER A C 1
ATOM 1070 O O . SER A 1 133 ? 3.629 -6.834 2.722 1.00 95.19 133 SER A O 1
ATOM 1072 N N . ARG A 1 134 ? 3.069 -9.009 2.895 1.00 96.12 134 ARG A N 1
ATOM 1073 C CA . ARG A 1 134 ? 2.798 -8.965 4.350 1.00 96.12 134 ARG A CA 1
ATOM 1074 C C . ARG A 1 134 ? 4.057 -8.646 5.148 1.00 96.12 134 ARG A C 1
ATOM 1076 O O . ARG A 1 134 ? 3.997 -7.886 6.108 1.00 96.12 134 ARG A O 1
ATOM 1083 N N . ARG A 1 135 ? 5.208 -9.136 4.676 1.00 95.75 135 ARG A N 1
ATOM 1084 C CA . ARG A 1 135 ? 6.540 -8.777 5.178 1.00 95.75 135 ARG A CA 1
ATOM 1085 C C . ARG A 1 135 ? 6.756 -7.267 5.233 1.00 95.75 135 ARG A C 1
ATOM 1087 O O . ARG A 1 135 ? 7.258 -6.752 6.224 1.00 95.75 135 ARG A O 1
ATOM 1094 N N . ASP A 1 136 ? 6.399 -6.561 4.162 1.00 94.75 136 ASP A N 1
ATOM 1095 C CA . ASP A 1 136 ? 6.597 -5.115 4.099 1.00 94.75 136 ASP A CA 1
ATOM 1096 C C . ASP A 1 136 ? 5.717 -4.383 5.126 1.00 94.75 136 ASP A C 1
ATOM 1098 O O . ASP A 1 136 ? 6.184 -3.408 5.707 1.00 94.75 136 ASP A O 1
ATOM 1102 N N . LEU A 1 137 ? 4.498 -4.870 5.405 1.00 94.25 137 LEU A N 1
ATOM 1103 C CA . LEU A 1 137 ? 3.666 -4.346 6.496 1.00 94.25 137 LEU A CA 1
ATOM 1104 C C . LEU A 1 137 ? 4.284 -4.637 7.869 1.00 94.25 137 LEU A C 1
ATOM 1106 O O . LEU A 1 137 ? 4.388 -3.718 8.678 1.00 94.25 137 LEU A O 1
ATOM 1110 N N . LEU A 1 138 ? 4.717 -5.878 8.116 1.00 94.38 138 LEU A N 1
ATOM 1111 C CA . LEU A 1 138 ? 5.341 -6.288 9.378 1.00 94.38 138 LEU A CA 1
ATOM 1112 C C . LEU A 1 138 ? 6.519 -5.374 9.750 1.00 94.38 138 LEU A C 1
ATOM 1114 O O . LEU A 1 138 ? 6.653 -4.968 10.896 1.00 94.38 138 LEU A O 1
ATOM 1118 N N . GLU A 1 139 ? 7.337 -4.993 8.768 1.00 92.12 139 GLU A N 1
ATOM 1119 C CA . GLU A 1 139 ? 8.475 -4.090 8.972 1.00 92.12 139 GLU A CA 1
ATOM 1120 C C . GLU A 1 139 ? 8.084 -2.610 9.144 1.00 92.12 139 GLU A C 1
ATOM 1122 O O . GLU A 1 139 ? 8.881 -1.831 9.659 1.00 92.12 139 GLU A O 1
ATOM 1127 N N . ILE A 1 140 ? 6.898 -2.190 8.685 1.00 89.69 140 ILE A N 1
ATOM 1128 C CA . ILE A 1 140 ? 6.410 -0.804 8.822 1.00 89.69 140 ILE A CA 1
ATOM 1129 C C . ILE A 1 140 ? 5.715 -0.591 10.173 1.00 89.69 140 ILE A C 1
ATOM 1131 O O . ILE A 1 140 ? 5.806 0.498 10.745 1.00 89.69 140 ILE A O 1
ATOM 1135 N N . LEU A 1 141 ? 5.005 -1.602 10.682 1.00 87.81 141 LEU A N 1
ATOM 1136 C CA . LEU A 1 141 ? 4.163 -1.468 11.874 1.00 87.81 141 LEU A CA 1
ATOM 1137 C C . LEU A 1 141 ? 4.921 -0.953 13.110 1.00 87.81 141 LEU A C 1
ATOM 1139 O O . LEU A 1 141 ? 4.436 0.011 13.701 1.00 87.81 141 LEU A O 1
ATOM 1143 N N . PRO A 1 142 ? 6.114 -1.465 13.470 1.00 82.56 142 PRO A N 1
ATOM 1144 C CA . PRO A 1 142 ? 6.851 -0.961 14.629 1.00 82.56 142 PRO A CA 1
ATOM 1145 C C . PRO A 1 142 ? 7.257 0.513 14.533 1.00 82.56 142 PRO A C 1
ATOM 1147 O O . PRO A 1 142 ? 7.340 1.194 15.545 1.00 82.56 142 PRO A O 1
ATOM 1150 N N . ALA A 1 143 ? 7.475 1.034 13.322 1.00 79.06 143 ALA A N 1
ATOM 1151 C CA . ALA A 1 143 ? 7.807 2.445 13.113 1.00 79.06 143 ALA A CA 1
ATOM 1152 C C . ALA A 1 143 ? 6.571 3.369 13.128 1.00 79.06 143 ALA A C 1
ATOM 1154 O O . ALA A 1 143 ? 6.697 4.597 13.144 1.00 79.06 143 ALA A O 1
ATOM 1155 N N . THR A 1 144 ? 5.364 2.800 13.066 1.00 77.62 144 THR A N 1
ATOM 1156 C CA . THR A 1 144 ? 4.117 3.552 12.862 1.00 77.62 144 THR A CA 1
ATOM 1157 C C . THR A 1 144 ? 3.092 3.382 13.969 1.00 77.62 144 THR A C 1
ATOM 1159 O O . THR A 1 144 ? 2.262 4.271 14.120 1.00 77.62 144 THR A O 1
ATOM 1162 N N . LEU A 1 145 ? 3.109 2.286 14.725 1.00 77.62 145 LEU A N 1
ATOM 1163 C CA . LEU A 1 145 ? 2.304 2.104 15.932 1.00 77.62 145 LEU A CA 1
ATOM 1164 C C . LEU A 1 145 ? 3.069 2.667 17.132 1.00 77.62 145 LEU A C 1
ATOM 1166 O O . LEU A 1 145 ? 4.241 2.359 17.312 1.00 77.62 145 LEU A O 1
ATOM 1170 N N . GLY A 1 146 ? 2.412 3.513 17.928 1.00 67.38 146 GLY A N 1
ATOM 1171 C CA . GLY A 1 146 ? 3.014 4.112 19.127 1.00 67.38 146 GLY A CA 1
ATOM 1172 C C . GLY A 1 146 ? 4.030 5.233 18.868 1.00 67.38 146 GLY A C 1
ATOM 1173 O O . GLY A 1 146 ? 4.565 5.788 19.821 1.00 67.38 146 GLY A O 1
ATOM 1174 N N . SER A 1 147 ? 4.292 5.606 17.610 1.00 74.94 147 SER A N 1
ATOM 1175 C CA . SER A 1 147 ? 5.144 6.760 17.294 1.00 74.94 147 SER A CA 1
ATOM 1176 C C . SER A 1 147 ? 4.396 8.088 17.449 1.00 74.94 147 SER A C 1
ATOM 1178 O O . SER A 1 147 ? 3.171 8.132 17.348 1.00 74.94 147 SER A O 1
ATOM 1180 N N . GLU A 1 148 ? 5.120 9.200 17.608 1.00 71.12 148 GLU A N 1
ATOM 1181 C CA . GLU A 1 148 ? 4.521 10.550 17.659 1.00 71.12 148 GLU A CA 1
ATOM 1182 C C . GLU A 1 148 ? 3.648 10.845 16.428 1.00 71.12 148 GLU A C 1
ATOM 1184 O O . GLU A 1 148 ? 2.612 11.497 16.507 1.00 71.12 148 GLU A O 1
ATOM 1189 N N . HIS A 1 149 ? 4.012 10.295 15.268 1.00 76.25 149 HIS A N 1
ATOM 1190 C CA . HIS A 1 149 ? 3.209 10.419 14.055 1.00 76.25 149 HIS A CA 1
ATOM 1191 C C . HIS A 1 149 ? 1.894 9.637 14.137 1.00 76.25 149 HIS A C 1
ATOM 1193 O O . HIS A 1 149 ? 0.908 10.052 13.532 1.00 76.25 149 HIS A O 1
ATOM 1199 N N . HIS A 1 150 ? 1.844 8.537 14.893 1.00 80.75 150 HIS A N 1
ATOM 1200 C CA . HIS A 1 150 ? 0.597 7.827 15.169 1.00 80.75 150 HIS A CA 1
ATOM 1201 C C . HIS A 1 150 ? -0.405 8.718 15.908 1.00 80.75 150 HIS A C 1
ATOM 1203 O O . HIS A 1 150 ? -1.605 8.619 15.649 1.00 80.75 150 HIS A O 1
ATOM 1209 N N . GLN A 1 151 ? 0.078 9.631 16.758 1.00 83.00 151 GLN A N 1
ATOM 1210 C CA . GLN A 1 151 ? -0.776 10.561 17.492 1.00 83.00 151 GLN A CA 1
ATOM 1211 C C . GLN A 1 151 ? -1.576 11.463 16.547 1.00 83.00 151 GLN A C 1
ATOM 1213 O O . GLN A 1 151 ? -2.778 11.605 16.729 1.00 83.00 151 GLN A O 1
ATOM 1218 N N . LEU A 1 152 ? -0.976 11.940 15.448 1.00 83.75 152 LEU A N 1
ATOM 1219 C CA . LEU A 1 152 ? -1.695 12.714 14.421 1.00 83.75 152 LEU A CA 1
ATOM 1220 C C . LEU A 1 152 ? -2.901 11.955 13.848 1.00 83.75 152 LEU A C 1
ATOM 1222 O O . LEU A 1 152 ? -3.931 12.555 13.542 1.00 83.75 152 LEU A O 1
ATOM 1226 N N . LYS A 1 153 ? -2.793 10.627 13.699 1.00 85.69 153 LYS A N 1
ATOM 1227 C CA . LYS A 1 153 ? -3.920 9.789 13.272 1.00 85.69 153 LYS A CA 1
ATOM 1228 C C . LYS A 1 153 ? -4.981 9.702 14.369 1.00 85.69 153 LYS A C 1
ATOM 1230 O O . LYS A 1 153 ? -6.162 9.824 14.057 1.00 85.69 153 LYS A O 1
ATOM 1235 N N . LEU A 1 154 ? -4.579 9.488 15.622 1.00 87.12 154 LEU A N 1
ATOM 1236 C CA . LEU A 1 154 ? -5.499 9.407 16.762 1.00 87.12 154 LEU A CA 1
ATOM 1237 C C . LEU A 1 154 ? -6.235 10.733 17.007 1.00 87.12 154 LEU A C 1
ATOM 1239 O O . LEU A 1 154 ? -7.416 10.734 17.354 1.00 87.12 154 LEU A O 1
ATOM 1243 N N . ASP A 1 155 ? -5.574 11.861 16.770 1.00 88.38 155 ASP A N 1
ATOM 1244 C CA . ASP A 1 155 ? -6.152 13.198 16.901 1.00 88.38 155 ASP A CA 1
ATOM 1245 C C . ASP A 1 155 ? -7.135 13.498 15.765 1.00 88.38 155 ASP A C 1
ATOM 1247 O O . ASP A 1 155 ? -8.177 14.105 15.993 1.00 88.38 155 ASP A O 1
ATOM 1251 N N . ALA A 1 156 ? -6.867 12.994 14.559 1.00 89.75 156 ALA A N 1
ATOM 1252 C CA . ALA A 1 156 ? -7.711 13.219 13.393 1.00 89.75 156 ALA A CA 1
ATOM 1253 C C . ALA A 1 156 ? -8.929 12.286 13.295 1.00 89.75 156 ALA A C 1
A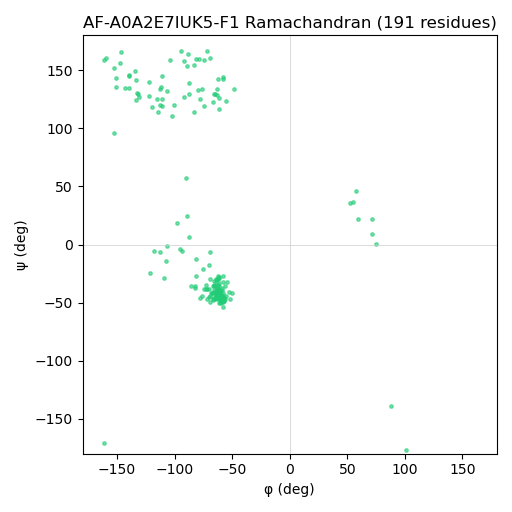TOM 1255 O O . ALA A 1 156 ? -9.978 12.673 12.774 1.00 89.75 156 ALA A O 1
ATOM 1256 N N . VAL A 1 157 ? -8.788 11.027 13.708 1.00 91.06 157 VAL A N 1
ATOM 1257 C CA . VAL A 1 157 ? -9.746 9.959 13.392 1.00 91.06 157 VAL A CA 1
ATOM 1258 C C . VAL A 1 157 ? -10.675 9.708 14.576 1.00 91.06 157 VAL A C 1
ATOM 1260 O O . VAL A 1 157 ? -10.233 9.351 15.663 1.00 91.06 157 VAL A O 1
ATOM 1263 N N . ALA A 1 158 ? -11.979 9.880 14.359 1.00 91.12 158 ALA A N 1
ATOM 1264 C CA . ALA A 1 158 ? -13.013 9.548 15.337 1.00 91.12 158 ALA A CA 1
ATOM 1265 C C . ALA A 1 158 ? -13.247 8.035 15.397 1.00 91.12 158 ALA A C 1
ATOM 1267 O O . ALA A 1 158 ? -13.341 7.457 16.473 1.00 91.12 158 ALA A O 1
ATOM 1268 N N . SER A 1 159 ? -13.325 7.393 14.231 1.00 89.38 159 SER A N 1
ATOM 1269 C CA . SER A 1 159 ? -13.415 5.942 14.109 1.00 89.38 159 SER A CA 1
ATOM 1270 C C . SER A 1 159 ? -12.839 5.486 12.773 1.00 89.38 159 SER A C 1
ATOM 1272 O O . SER A 1 159 ? -12.839 6.220 11.780 1.00 89.38 159 SER A O 1
ATOM 1274 N N . THR A 1 160 ? -12.323 4.261 12.733 1.00 90.19 160 THR A N 1
ATOM 1275 C CA . THR A 1 160 ? -11.844 3.648 11.496 1.00 90.19 160 THR A CA 1
ATOM 1276 C C . THR A 1 160 ? -11.984 2.139 11.558 1.00 90.19 160 THR A C 1
ATOM 1278 O O . THR A 1 160 ? -11.760 1.539 12.606 1.00 90.19 160 THR A O 1
ATOM 1281 N N . ILE A 1 161 ? -12.322 1.538 10.423 1.00 89.69 161 ILE A N 1
ATOM 1282 C CA . ILE A 1 161 ? -12.166 0.103 10.201 1.00 89.69 161 ILE A CA 1
ATOM 1283 C C . ILE A 1 161 ? -11.097 -0.067 9.134 1.00 89.69 161 ILE A C 1
ATOM 1285 O O . ILE A 1 161 ? -11.124 0.618 8.110 1.00 89.69 161 ILE A O 1
ATOM 1289 N N . ALA A 1 162 ? -10.162 -0.977 9.384 1.00 91.75 162 ALA A N 1
ATOM 1290 C CA . ALA A 1 162 ? -9.130 -1.350 8.436 1.00 91.75 162 ALA A CA 1
ATOM 1291 C C . ALA A 1 162 ? -9.047 -2.871 8.352 1.00 91.75 162 ALA A C 1
ATOM 1293 O O . ALA A 1 162 ? -8.945 -3.531 9.386 1.00 91.75 162 ALA A O 1
ATOM 1294 N N . PHE A 1 163 ? -9.076 -3.423 7.142 1.00 93.69 163 PHE A N 1
ATOM 1295 C CA . PHE A 1 163 ? -8.924 -4.859 6.936 1.00 93.69 163 PHE A CA 1
ATOM 1296 C C . PHE A 1 163 ? -8.054 -5.167 5.711 1.00 93.69 163 PHE A C 1
ATOM 1298 O O . PHE A 1 163 ? -8.095 -4.436 4.712 1.00 93.69 163 PHE A O 1
ATOM 1305 N N . PRO A 1 164 ? -7.249 -6.243 5.769 1.00 95.94 164 PRO A N 1
ATOM 1306 C CA . PRO A 1 164 ? -6.492 -6.705 4.621 1.00 95.94 164 PRO A CA 1
ATOM 1307 C C . PRO A 1 164 ? -7.407 -7.469 3.655 1.00 95.94 164 PRO A C 1
ATOM 1309 O O . PRO A 1 164 ? -8.050 -8.449 4.021 1.00 95.94 164 PRO A O 1
ATOM 1312 N N . ALA A 1 165 ? -7.425 -7.042 2.400 1.00 95.56 165 ALA A N 1
ATOM 1313 C CA . ALA A 1 165 ? -8.064 -7.721 1.286 1.00 95.56 165 ALA A CA 1
ATOM 1314 C C . ALA A 1 165 ? -7.000 -8.444 0.446 1.00 95.56 165 ALA A C 1
ATOM 1316 O O . ALA A 1 165 ? -6.171 -7.820 -0.228 1.00 95.56 165 ALA A O 1
ATOM 1317 N N . SER A 1 166 ? -7.017 -9.774 0.505 1.00 91.81 166 SER A N 1
ATOM 1318 C CA . SER A 1 166 ? -6.290 -10.652 -0.418 1.00 91.81 166 SER A CA 1
ATOM 1319 C C . SER A 1 166 ? -7.160 -10.965 -1.642 1.00 91.81 166 SER A C 1
ATOM 1321 O O . SER A 1 166 ? -8.366 -10.758 -1.601 1.00 91.81 166 SER A O 1
ATOM 1323 N N . GLN A 1 167 ? -6.555 -11.465 -2.729 1.00 87.69 167 GLN A N 1
ATOM 1324 C CA . GLN A 1 167 ? -7.271 -11.784 -3.983 1.00 87.69 167 GLN A CA 1
ATOM 1325 C C . GLN A 1 167 ? -8.008 -10.575 -4.585 1.00 87.69 167 GLN A C 1
ATOM 1327 O O . GLN A 1 167 ? -9.162 -10.645 -4.994 1.00 87.69 167 GLN A O 1
ATOM 1332 N N . TRP A 1 168 ? -7.317 -9.443 -4.633 1.00 91.75 168 TRP A N 1
ATOM 1333 C CA . TRP A 1 168 ? -7.826 -8.207 -5.206 1.00 91.75 168 TRP A CA 1
ATOM 1334 C C . TRP A 1 168 ? -7.452 -8.103 -6.691 1.00 91.75 168 TRP A C 1
ATOM 1336 O O . TRP A 1 168 ? -6.488 -8.715 -7.154 1.00 91.75 168 TRP A O 1
ATOM 1346 N N . PHE A 1 169 ? -8.206 -7.298 -7.435 1.00 90.94 169 PHE A N 1
ATOM 1347 C CA . PHE A 1 169 ? -7.942 -7.014 -8.841 1.00 90.94 169 PHE A CA 1
ATOM 1348 C C . PHE A 1 169 ? -8.043 -5.512 -9.103 1.00 90.94 169 PHE A C 1
ATOM 1350 O O . PHE A 1 169 ? -8.915 -4.829 -8.569 1.00 90.94 169 PHE A O 1
ATOM 1357 N N . MET A 1 170 ? -7.156 -5.008 -9.955 1.00 90.44 170 MET A N 1
ATOM 1358 C CA . MET A 1 170 ? -7.227 -3.665 -10.512 1.00 90.44 170 MET A CA 1
ATOM 1359 C C . MET A 1 170 ? -6.744 -3.726 -11.954 1.00 90.44 170 MET A C 1
ATOM 1361 O O . MET A 1 170 ? -5.710 -4.331 -12.244 1.00 90.44 170 MET A O 1
ATOM 1365 N N . LEU A 1 171 ? -7.476 -3.078 -12.857 1.00 89.75 171 LEU A N 1
ATOM 1366 C CA . LEU A 1 171 ? -7.028 -2.924 -14.230 1.00 89.75 171 LEU A CA 1
ATOM 1367 C C . LEU A 1 171 ? -5.910 -1.869 -14.281 1.00 89.75 171 LEU A C 1
ATOM 1369 O O . LEU A 1 171 ? -6.117 -0.711 -13.922 1.00 89.75 171 LEU A O 1
ATOM 1373 N N . GLY A 1 172 ? -4.720 -2.274 -14.725 1.00 90.00 172 GLY A N 1
ATOM 1374 C CA . GLY A 1 172 ? -3.564 -1.390 -14.878 1.00 90.00 172 GLY A CA 1
ATOM 1375 C C . GLY A 1 172 ? -2.707 -1.247 -13.616 1.00 90.00 172 GLY A C 1
ATOM 1376 O O . GLY A 1 172 ? -2.388 -2.227 -12.945 1.00 90.00 172 GLY A O 1
ATOM 1377 N N . GLY A 1 173 ? -2.257 -0.022 -13.338 1.00 91.69 173 GLY A N 1
ATOM 1378 C CA . GLY A 1 173 ? -1.371 0.299 -12.217 1.00 91.69 173 GLY A CA 1
ATOM 1379 C C . GLY A 1 173 ? 0.103 0.478 -12.607 1.00 91.69 173 GLY A C 1
ATOM 1380 O O . GLY A 1 173 ? 0.452 0.419 -13.791 1.00 91.69 173 GLY A O 1
ATOM 1381 N N . PRO A 1 174 ? 0.991 0.703 -11.620 1.00 93.69 174 PRO A N 1
ATOM 1382 C CA . PRO A 1 174 ? 2.369 1.122 -11.877 1.00 93.69 174 PRO A CA 1
ATOM 1383 C C . PRO A 1 174 ? 3.171 0.166 -12.760 1.00 93.69 174 PRO A C 1
ATOM 1385 O O . PRO A 1 174 ? 3.993 0.631 -13.539 1.00 93.69 174 PRO A O 1
ATOM 1388 N N . LYS A 1 175 ? 2.913 -1.152 -12.691 1.00 92.69 175 LYS A N 1
ATOM 1389 C CA . LYS A 1 175 ? 3.576 -2.144 -13.560 1.00 92.69 175 LYS A CA 1
ATOM 1390 C C . LYS A 1 175 ? 3.343 -1.852 -15.038 1.00 92.69 175 LYS A C 1
ATOM 1392 O O . LYS A 1 175 ? 4.297 -1.733 -15.799 1.00 92.69 175 LYS A O 1
ATOM 1397 N N . LEU A 1 176 ? 2.073 -1.727 -15.423 1.00 94.62 176 LEU A N 1
ATOM 1398 C CA . LEU A 1 176 ? 1.688 -1.480 -16.808 1.00 94.62 176 LEU A CA 1
ATOM 1399 C C . LEU A 1 176 ? 2.091 -0.069 -17.241 1.00 94.62 176 LEU A C 1
ATOM 1401 O O . LEU A 1 176 ? 2.659 0.098 -18.314 1.00 94.62 176 LEU A O 1
ATOM 1405 N N . ALA A 1 177 ? 1.853 0.932 -16.389 1.00 96.00 177 ALA A N 1
ATOM 1406 C CA . ALA A 1 177 ? 2.213 2.315 -16.683 1.00 96.00 177 ALA A CA 1
ATOM 1407 C C . ALA A 1 177 ? 3.722 2.478 -16.923 1.00 96.00 177 ALA A C 1
ATOM 1409 O O . ALA A 1 177 ? 4.112 3.122 -17.892 1.00 96.00 177 ALA A O 1
ATOM 1410 N N . ALA A 1 178 ? 4.568 1.857 -16.093 1.00 96.75 178 ALA A N 1
ATOM 1411 C CA . ALA A 1 178 ? 6.016 1.893 -16.272 1.00 96.75 178 ALA A CA 1
ATOM 1412 C C . ALA A 1 178 ? 6.446 1.205 -17.573 1.00 96.75 178 ALA A C 1
ATOM 1414 O O . ALA A 1 178 ? 7.229 1.788 -18.311 1.00 96.75 178 ALA A O 1
ATOM 1415 N N . ALA A 1 179 ? 5.899 0.024 -17.887 1.00 96.62 179 ALA A N 1
ATOM 1416 C CA . ALA A 1 179 ? 6.202 -0.684 -19.133 1.00 96.62 179 ALA A CA 1
ATOM 1417 C C . ALA A 1 179 ? 5.851 0.160 -20.371 1.00 96.62 179 ALA A C 1
ATOM 1419 O O . ALA A 1 179 ? 6.682 0.336 -21.264 1.00 96.62 179 ALA A O 1
ATOM 1420 N N . LEU A 1 180 ? 4.641 0.730 -20.395 1.00 97.94 180 LEU A N 1
ATOM 1421 C CA . LEU A 1 180 ? 4.175 1.584 -21.488 1.00 97.94 180 LEU A CA 1
ATOM 1422 C C . LEU A 1 180 ? 5.004 2.867 -21.600 1.00 97.94 180 LEU A C 1
ATOM 1424 O O . LEU A 1 180 ? 5.356 3.258 -22.707 1.00 97.94 180 LEU A O 1
ATOM 1428 N N . ALA A 1 181 ? 5.364 3.492 -20.477 1.00 98.12 181 ALA A N 1
ATOM 1429 C CA . ALA A 1 181 ? 6.220 4.67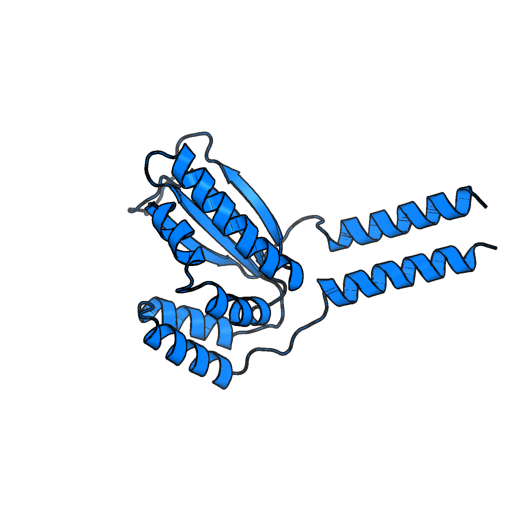4 -20.474 1.00 98.12 181 ALA A CA 1
ATOM 1430 C C . ALA A 1 181 ? 7.627 4.356 -21.001 1.00 98.12 181 ALA A C 1
ATOM 1432 O O . ALA A 1 181 ? 8.136 5.082 -21.850 1.00 98.12 181 ALA A O 1
ATOM 1433 N N . THR A 1 182 ? 8.245 3.255 -20.555 1.00 97.94 182 THR A N 1
ATOM 1434 C CA . THR A 1 182 ? 9.567 2.837 -21.051 1.00 97.94 182 THR A CA 1
ATOM 1435 C C . THR A 1 182 ? 9.543 2.504 -22.538 1.00 97.94 182 THR A C 1
ATOM 1437 O O . THR A 1 182 ? 10.466 2.876 -23.257 1.00 97.94 182 THR A O 1
ATOM 1440 N N . LEU A 1 183 ? 8.471 1.860 -23.009 1.00 98.00 183 LEU A N 1
ATOM 1441 C CA . LEU A 1 183 ? 8.276 1.544 -24.420 1.00 98.00 183 LEU A CA 1
ATOM 1442 C C . LEU A 1 183 ? 8.099 2.818 -25.252 1.00 98.00 183 LEU A C 1
ATOM 1444 O O . LEU A 1 183 ? 8.764 2.982 -26.267 1.00 98.00 183 LEU A O 1
ATOM 1448 N N . LEU A 1 184 ? 7.248 3.740 -24.797 1.00 98.31 184 LEU A N 1
ATOM 1449 C CA . LEU A 1 184 ? 7.016 5.016 -25.470 1.00 98.31 184 LEU A CA 1
ATOM 1450 C C . LEU A 1 184 ? 8.313 5.819 -25.608 1.00 98.31 184 LEU A C 1
ATOM 1452 O O . LEU A 1 184 ? 8.607 6.320 -26.689 1.00 98.31 184 LEU A O 1
ATOM 1456 N N . LEU A 1 185 ? 9.104 5.911 -24.536 1.00 98.00 185 LEU A N 1
ATOM 1457 C CA . LEU A 1 185 ? 10.387 6.616 -24.555 1.00 98.00 185 LEU A CA 1
ATOM 1458 C C . LEU A 1 185 ? 11.387 5.972 -25.523 1.00 98.00 185 LEU A C 1
ATOM 1460 O O . LEU A 1 185 ? 12.096 6.695 -26.218 1.00 98.00 185 LEU A O 1
ATOM 1464 N N . ALA A 1 186 ? 11.419 4.640 -25.605 1.00 97.81 186 ALA A N 1
ATOM 1465 C CA . ALA A 1 186 ? 12.258 3.927 -26.564 1.00 97.81 186 ALA A CA 1
ATOM 1466 C C . ALA A 1 186 ? 11.846 4.227 -28.013 1.00 97.81 186 ALA A C 1
ATOM 1468 O O . ALA A 1 186 ? 12.699 4.588 -28.820 1.00 97.81 186 ALA A O 1
ATOM 1469 N N . CYS A 1 187 ? 10.545 4.167 -28.320 1.00 97.88 187 CYS A N 1
ATOM 1470 C CA . CYS A 1 187 ? 10.025 4.495 -29.649 1.00 97.88 187 CYS A CA 1
ATOM 1471 C C . CYS A 1 187 ? 10.345 5.941 -30.046 1.00 97.88 187 CYS A C 1
ATOM 1473 O O . CYS A 1 187 ? 10.772 6.195 -31.167 1.00 97.88 187 CYS A O 1
ATOM 1475 N N . VAL A 1 188 ? 10.163 6.898 -29.129 1.00 97.94 188 VAL A N 1
ATOM 1476 C CA . VAL A 1 188 ? 10.501 8.306 -29.386 1.00 97.94 188 VAL A CA 1
ATOM 1477 C C . VAL A 1 188 ? 12.001 8.466 -29.636 1.00 97.94 188 VAL A C 1
ATOM 1479 O O . VAL A 1 188 ? 12.378 9.150 -30.577 1.00 97.94 188 VAL A O 1
ATOM 1482 N N . ALA A 1 189 ? 12.857 7.823 -28.839 1.00 96.62 189 ALA A N 1
ATOM 1483 C CA . ALA A 1 189 ? 14.304 7.890 -29.029 1.00 96.62 189 ALA A CA 1
ATOM 1484 C C . ALA A 1 189 ? 14.751 7.283 -30.368 1.00 96.62 189 ALA A C 1
ATOM 1486 O O . ALA A 1 189 ? 15.654 7.821 -30.999 1.00 96.62 189 ALA A O 1
ATOM 1487 N N . GLU A 1 190 ? 14.114 6.201 -30.817 1.00 96.31 190 GLU A N 1
ATOM 1488 C CA . GLU A 1 190 ? 14.390 5.594 -32.123 1.00 96.31 190 GLU A CA 1
ATOM 1489 C C . GLU A 1 190 ? 13.980 6.497 -33.290 1.00 96.31 190 GLU A C 1
ATOM 1491 O O . GLU A 1 190 ? 14.698 6.558 -34.276 1.00 96.31 190 GLU A O 1
ATOM 1496 N N . LEU A 1 191 ? 12.882 7.250 -33.174 1.00 96.06 191 LEU A N 1
ATOM 1497 C CA . LEU A 1 191 ? 12.456 8.195 -34.216 1.00 96.06 191 LEU A CA 1
ATOM 1498 C C . LEU A 1 191 ? 13.365 9.427 -34.348 1.00 96.06 191 LEU A C 1
ATOM 1500 O O . LEU A 1 191 ? 13.283 10.140 -35.347 1.00 96.06 191 LEU A O 1
ATOM 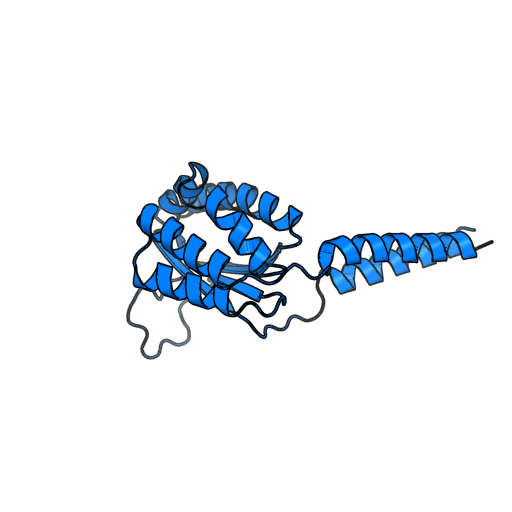1504 N N . LEU A 1 192 ? 14.182 9.716 -33.334 1.00 94.50 192 LEU A N 1
ATOM 1505 C CA . LEU A 1 192 ? 15.060 10.887 -33.291 1.00 94.50 192 LEU A CA 1
ATOM 1506 C C . LEU A 1 192 ? 16.485 10.608 -33.807 1.00 94.50 192 LEU A C 1
ATOM 1508 O O . LEU A 1 192 ? 17.274 11.551 -33.880 1.00 94.50 192 LEU A O 1
ATOM 1512 N N . ILE A 1 193 ? 16.822 9.351 -34.131 1.00 88.75 193 ILE A N 1
ATOM 1513 C CA . ILE A 1 193 ? 18.152 8.904 -34.594 1.00 88.75 193 ILE A CA 1
ATOM 1514 C C . ILE A 1 193 ? 18.041 8.278 -35.982 1.00 88.75 193 ILE A C 1
ATOM 1516 O O . ILE A 1 193 ? 18.873 8.641 -36.843 1.00 88.75 193 ILE A O 1
#

Solvent-accessible surface area (backbone atoms only — not comparable to full-atom values): 10780 Å² total; per-residue (Å²): 139,53,67,66,48,54,52,50,33,52,51,54,48,49,55,49,43,58,62,52,65,55,78,60,79,60,49,43,62,65,60,17,52,52,46,30,57,51,34,50,75,71,68,42,56,67,69,61,26,51,53,50,23,53,58,37,49,66,46,81,45,48,55,36,30,41,41,33,38,33,23,60,28,86,63,51,71,60,20,48,50,35,35,49,55,32,45,54,57,52,48,55,59,35,42,79,58,46,17,48,77,80,45,78,49,67,60,87,72,79,82,91,76,83,80,96,70,92,72,82,84,75,47,48,29,40,38,32,32,38,36,44,23,60,54,57,49,64,70,44,45,74,73,44,56,92,32,79,59,36,47,34,39,62,69,10,42,65,47,72,52,73,49,82,40,67,92,75,87,72,92,72,53,71,71,52,53,48,50,52,50,40,50,51,52,34,55,54,55,56,74,75,108

Secondary structure (DSSP, 8-state):
--HHHHHHHHHHHHHHHHHHT---PPPPHHHHHHHHHHHHHTT--HHHHHHHHHHHHT--S--EEEEEEEEEPSSHHHHHHHHHHHHHHHHHHHHHTT-EEEEEEE--S--S--SS--S-----EEEEEEES-HHHHHHHHHHHSSSHHHHHHHHHEEEEEEEEE-S---SS-HHHHHHHHHHHHHHHHHHT-

Nearest PDB structures (foldseek):
  3dca-assembly2_D  TM=7.919E-01  e=7.055E-05  Rhodopseudomonas palustris
  3hf5-assembly2_C  TM=6.850E-01  e=8.822E-04  Pseudomonas reinekei
  3hfk-assembly1_D  TM=6.949E-01  e=1.566E-03  Pseudomonas reinekei
  3hfk-assembly1_A  TM=6.662E-01  e=2.626E-03  Pseudomonas reinekei
  8d8k-assembly1_F  TM=5.469E-01  e=1.237E-02  Saccharomyces cerevisiae